Protein AF-A0A2V7JSH4-F1 (afdb_monomer)

Solvent-accessible surface area (backbone atoms only — not comparable to full-atom values): 11956 Å² total; per-residue (Å²): 118,62,54,52,53,56,54,57,52,53,40,60,32,50,79,69,75,46,73,76,82,59,44,74,18,26,21,55,47,20,47,55,47,45,21,44,20,53,67,49,50,67,67,60,53,45,55,49,50,74,68,61,50,71,67,62,41,54,40,72,31,65,65,48,48,71,76,42,48,93,70,38,66,35,49,24,42,59,65,44,42,52,52,52,41,36,73,51,45,48,94,32,33,44,80,71,34,84,37,53,50,32,34,29,22,23,32,72,87,77,68,44,76,45,60,34,41,39,94,97,40,23,82,51,48,44,48,56,53,34,48,12,7,54,9,40,84,55,43,24,48,63,32,77,56,99,91,41,45,20,20,21,10,35,81,81,44,58,71,55,58,69,57,45,48,75,76,66,52,91,73,84,88,81,83,83,60,77,74,80,86,71,90,72,77,64,43,82,76,64,39,70,69,46,40,51,50,51,52,51,53,51,52,38,50,53,53,48,52,56,52,51,62,78,76,111

Radius of gyration: 17.06 Å; Cα contacts (8 Å, |Δi|>4): 339; chains: 1; bounding box: 39×38×50 Å

Structure (mmCIF, N/CA/C/O backbone):
data_AF-A0A2V7JSH4-F1
#
_entry.id   AF-A0A2V7JSH4-F1
#
loop_
_atom_site.group_PDB
_atom_site.id
_atom_site.type_symbol
_atom_site.label_atom_id
_atom_site.label_alt_id
_atom_site.label_comp_id
_atom_site.label_asym_id
_atom_site.label_entity_id
_atom_site.label_seq_id
_atom_site.pdbx_PDB_ins_code
_atom_site.Cartn_x
_atom_site.Cartn_y
_atom_site.Cartn_z
_atom_site.occupancy
_atom_site.B_iso_or_equiv
_atom_site.auth_seq_id
_atom_site.auth_comp_id
_atom_site.auth_asym_id
_atom_site.auth_atom_id
_atom_site.pdbx_PDB_model_num
ATOM 1 N N . MET A 1 1 ? 0.249 -15.320 -3.839 1.00 65.19 1 MET A N 1
ATOM 2 C CA . MET A 1 1 ? 1.083 -14.172 -3.403 1.00 65.19 1 MET A CA 1
ATOM 3 C C . MET A 1 1 ? 1.001 -14.077 -1.891 1.00 65.19 1 MET A C 1
ATOM 5 O O . MET A 1 1 ? -0.077 -14.327 -1.370 1.00 65.19 1 MET A O 1
ATOM 9 N N . LYS A 1 2 ? 2.099 -13.747 -1.197 1.00 73.62 2 LYS A N 1
ATOM 10 C CA . LYS A 1 2 ? 2.161 -13.766 0.279 1.00 73.62 2 LYS A CA 1
ATOM 11 C C . LYS A 1 2 ? 1.235 -12.734 0.938 1.00 73.62 2 LYS A C 1
ATOM 13 O O . LYS A 1 2 ? 0.558 -13.063 1.900 1.00 73.62 2 LYS A O 1
ATOM 18 N N . GLY A 1 3 ? 1.114 -11.536 0.359 1.00 71.88 3 GLY A N 1
ATOM 19 C CA . GLY A 1 3 ? 0.278 -10.461 0.914 1.00 71.88 3 GLY A CA 1
ATOM 20 C C . GLY A 1 3 ? -1.230 -10.746 0.965 1.00 71.88 3 GLY A C 1
ATOM 21 O O . GLY A 1 3 ? -1.967 -10.026 1.623 1.00 71.88 3 GLY A O 1
ATOM 22 N N . LEU A 1 4 ? -1.705 -11.841 0.363 1.00 82.12 4 LEU A N 1
ATOM 23 C CA . LEU A 1 4 ? -3.084 -12.298 0.559 1.00 82.12 4 LEU A CA 1
ATOM 24 C C . LEU A 1 4 ? -3.352 -12.776 1.998 1.00 82.12 4 LEU A C 1
ATOM 26 O O . LEU A 1 4 ? -4.507 -12.841 2.406 1.00 82.12 4 LEU A O 1
ATOM 30 N N . ALA A 1 5 ? -2.306 -13.055 2.785 1.00 89.44 5 ALA A N 1
ATOM 31 C CA . ALA A 1 5 ? -2.429 -13.386 4.203 1.00 89.44 5 ALA A CA 1
ATOM 32 C C . ALA A 1 5 ? -3.112 -12.275 5.024 1.00 89.44 5 ALA A C 1
ATOM 34 O O . ALA A 1 5 ? -3.776 -12.585 6.011 1.00 89.44 5 ALA A O 1
ATOM 35 N N . HIS A 1 6 ? -3.050 -11.007 4.588 1.00 94.25 6 HIS A N 1
ATOM 36 C CA . HIS A 1 6 ? -3.785 -9.911 5.231 1.00 94.25 6 HIS A CA 1
ATOM 37 C C . HIS A 1 6 ? -5.303 -10.151 5.254 1.00 94.25 6 HIS A C 1
ATOM 39 O O . HIS A 1 6 ? -5.955 -9.804 6.234 1.00 94.25 6 HIS A O 1
ATOM 45 N N . VAL A 1 7 ? -5.866 -10.811 4.230 1.00 95.06 7 VAL A N 1
ATOM 46 C CA . VAL A 1 7 ? -7.292 -11.184 4.213 1.00 95.06 7 VAL A CA 1
ATOM 47 C C . VAL A 1 7 ? -7.603 -12.177 5.334 1.00 95.06 7 VAL A C 1
ATOM 49 O O . VAL A 1 7 ? -8.611 -12.035 6.018 1.00 95.06 7 VAL A O 1
ATOM 52 N N . GLY A 1 8 ? -6.712 -13.147 5.567 1.00 94.25 8 GLY A N 1
ATOM 53 C CA . GLY A 1 8 ? -6.847 -14.113 6.659 1.00 94.25 8 GLY A CA 1
ATOM 54 C C . GLY A 1 8 ? -6.743 -13.468 8.043 1.00 94.25 8 GLY A C 1
ATOM 55 O O . GLY A 1 8 ? -7.478 -13.849 8.950 1.00 94.25 8 GLY A O 1
ATOM 56 N N . VAL A 1 9 ? -5.892 -12.449 8.205 1.00 95.56 9 VAL A N 1
ATOM 57 C CA . VAL A 1 9 ? -5.828 -11.681 9.459 1.00 95.56 9 VAL A CA 1
ATOM 58 C C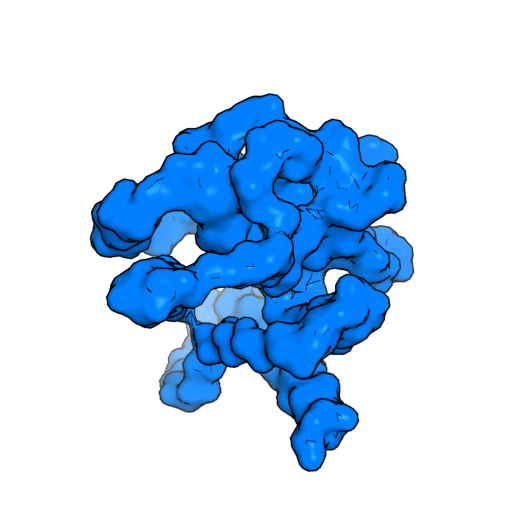 . VAL A 1 9 ? -7.128 -10.916 9.699 1.00 95.56 9 VAL A C 1
ATOM 60 O O . VAL A 1 9 ? -7.707 -11.033 10.777 1.00 95.56 9 VAL A O 1
ATOM 63 N N . LEU A 1 10 ? -7.629 -10.189 8.696 1.00 95.50 10 LEU A N 1
ATOM 64 C CA . LEU A 1 10 ? -8.909 -9.482 8.804 1.00 95.50 10 LEU A CA 1
ATOM 65 C C . LEU A 1 10 ? -10.067 -10.443 9.102 1.00 95.50 10 LEU A C 1
ATOM 67 O O . LEU A 1 10 ? -10.932 -10.125 9.919 1.00 95.50 10 LEU A O 1
ATOM 71 N N . GLN A 1 11 ? -10.059 -11.635 8.499 1.00 95.19 11 GLN A N 1
ATOM 72 C CA . GLN A 1 11 ? -11.010 -12.697 8.813 1.00 95.19 11 GLN A CA 1
ATOM 73 C C . GLN A 1 11 ? -10.933 -13.102 10.291 1.00 95.19 11 GLN A C 1
ATOM 75 O O . GLN A 1 11 ? -11.948 -13.070 10.982 1.00 95.19 11 GLN A O 1
ATOM 80 N N . ALA A 1 12 ? -9.740 -13.427 10.794 1.00 96.62 12 ALA A N 1
ATOM 81 C CA . ALA A 1 12 ? -9.550 -13.881 12.170 1.00 96.62 12 ALA A CA 1
ATOM 82 C C . ALA A 1 12 ? -9.946 -12.825 13.218 1.00 96.62 12 ALA A C 1
ATOM 84 O O . ALA A 1 12 ? -10.423 -13.188 14.299 1.00 96.62 12 ALA A O 1
ATOM 85 N N . LEU A 1 13 ? -9.749 -11.538 12.904 1.00 95.62 13 LEU A N 1
ATOM 86 C CA . LEU A 1 13 ? -10.221 -10.413 13.714 1.00 95.62 13 LEU A CA 1
ATOM 87 C C . LEU A 1 13 ? -11.749 -10.320 13.693 1.00 95.62 13 LEU A C 1
ATOM 89 O O . LEU A 1 13 ? -12.377 -10.306 14.751 1.00 95.62 13 LEU A O 1
ATOM 93 N N . THR A 1 14 ? -12.344 -10.352 12.498 1.00 92.56 14 THR A N 1
ATOM 94 C CA . THR A 1 14 ? -13.799 -10.251 12.308 1.00 92.56 14 THR A CA 1
ATOM 95 C C . THR A 1 14 ? -14.539 -11.390 13.018 1.00 92.56 14 THR A C 1
ATOM 97 O O . THR A 1 14 ? -15.530 -11.147 13.700 1.00 92.56 14 THR A O 1
ATOM 100 N N . GLU A 1 15 ? -14.032 -12.626 12.941 1.00 95.38 15 GLU A N 1
ATOM 101 C CA . GLU A 1 15 ? -14.586 -13.804 13.636 1.00 95.38 15 GLU A CA 1
ATOM 102 C C . GLU A 1 15 ? -14.573 -13.669 15.167 1.00 95.38 15 GLU A C 1
ATOM 104 O O . GLU A 1 15 ? -15.363 -14.312 15.855 1.00 95.38 15 GLU A O 1
ATOM 109 N N . ARG A 1 16 ? -13.690 -12.825 15.708 1.00 96.69 16 ARG A N 1
ATOM 110 C CA . ARG A 1 16 ? -13.594 -12.519 17.143 1.00 96.69 16 ARG A CA 1
ATOM 111 C C . ARG A 1 16 ? -14.359 -11.256 17.536 1.00 96.69 16 ARG A C 1
ATOM 113 O O . ARG A 1 16 ? -14.274 -10.842 18.687 1.00 96.69 16 ARG A O 1
ATOM 120 N N . GLY A 1 17 ? -15.078 -10.634 16.601 1.00 95.00 17 GLY A N 1
ATOM 121 C CA . GLY A 1 17 ? -15.750 -9.353 16.823 1.00 95.00 17 GLY A CA 1
ATOM 122 C C . GLY A 1 17 ? -14.783 -8.178 16.999 1.00 95.00 17 GLY A C 1
ATOM 123 O O . GLY A 1 17 ? -15.169 -7.153 17.552 1.00 95.00 17 GLY A O 1
ATOM 124 N N . LEU A 1 18 ? -13.529 -8.320 16.555 1.00 95.19 18 LEU A N 1
ATOM 125 C CA . LEU A 1 18 ? -12.520 -7.267 16.608 1.00 95.19 18 LEU A CA 1
ATOM 126 C C . LEU A 1 18 ? -12.501 -6.515 15.276 1.00 95.19 18 LEU A C 1
ATOM 128 O O . LEU A 1 18 ? -12.303 -7.112 14.218 1.00 95.19 18 LEU A O 1
ATOM 132 N N . VAL A 1 19 ? -12.674 -5.197 15.335 1.00 94.38 19 VAL A N 1
ATOM 133 C CA . VAL A 1 19 ? -12.639 -4.310 14.167 1.00 94.38 19 VAL A CA 1
ATOM 134 C C . VAL A 1 19 ? -11.488 -3.323 14.360 1.00 94.38 19 VAL A C 1
ATOM 136 O O . VAL A 1 19 ? -11.493 -2.598 15.356 1.00 94.38 19 VAL A O 1
ATOM 139 N N . PRO A 1 20 ? -10.492 -3.284 13.456 1.00 94.50 20 PRO A N 1
ATOM 140 C CA . PRO A 1 20 ? -9.442 -2.274 13.516 1.00 94.50 20 PRO A CA 1
ATOM 141 C C . PRO A 1 20 ? -10.036 -0.863 13.488 1.00 94.50 20 PRO A C 1
ATOM 143 O O . PRO A 1 20 ? -10.806 -0.533 12.587 1.00 94.50 20 PRO A O 1
ATOM 146 N N . ALA A 1 21 ? -9.656 -0.023 14.451 1.00 94.94 21 ALA A N 1
ATOM 147 C CA . ALA A 1 21 ? -10.050 1.387 14.465 1.00 94.94 21 ALA A CA 1
ATOM 148 C C . ALA A 1 21 ? -9.376 2.187 13.335 1.00 94.94 21 ALA A C 1
ATOM 150 O O . ALA A 1 21 ? -9.916 3.184 12.866 1.00 94.94 21 ALA A O 1
ATOM 151 N N . GLN A 1 22 ? -8.202 1.736 12.890 1.00 95.44 22 GLN A N 1
ATOM 152 C CA . GLN A 1 22 ? -7.445 2.313 11.789 1.00 95.44 22 GLN A CA 1
ATOM 153 C C . GLN A 1 22 ? -6.578 1.230 11.143 1.00 95.44 22 GLN A C 1
ATOM 155 O O . GLN A 1 22 ? -6.123 0.299 11.812 1.00 95.44 22 GLN A O 1
ATOM 160 N N . ILE A 1 23 ? -6.331 1.368 9.843 1.00 97.44 23 ILE A N 1
ATOM 161 C CA . ILE A 1 23 ? -5.372 0.556 9.096 1.00 97.44 23 ILE A CA 1
ATOM 162 C 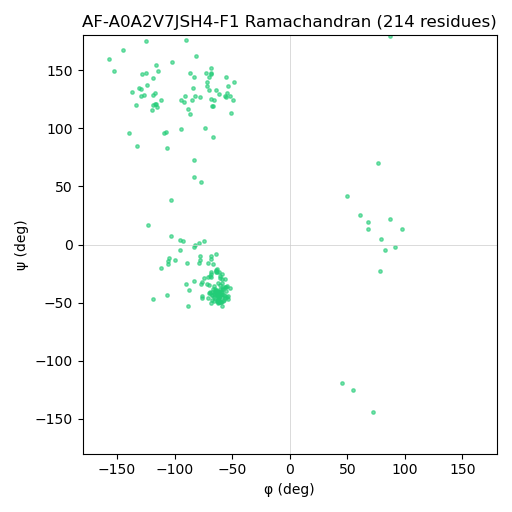C . ILE A 1 23 ? -4.271 1.467 8.564 1.00 97.44 23 ILE A C 1
ATOM 164 O O . ILE A 1 23 ? -4.562 2.468 7.918 1.00 97.44 23 ILE A O 1
ATOM 168 N N . VAL A 1 24 ? -3.011 1.092 8.775 1.00 97.81 24 VAL A N 1
ATOM 169 C CA . VAL A 1 24 ? -1.853 1.719 8.123 1.00 97.81 24 VAL A CA 1
ATOM 170 C C . VAL A 1 24 ? -1.198 0.665 7.239 1.00 97.81 24 VAL A C 1
ATOM 172 O O . VAL A 1 24 ? -0.787 -0.387 7.727 1.00 97.81 24 VAL A O 1
ATOM 175 N N . GLY A 1 25 ? -1.152 0.911 5.932 1.00 97.06 25 GLY A N 1
ATOM 176 C CA . GLY A 1 25 ? -0.741 -0.083 4.948 1.00 97.06 25 GLY A CA 1
ATOM 177 C C . GLY A 1 25 ? 0.351 0.404 4.005 1.00 97.06 25 GLY A C 1
ATOM 178 O O . GLY A 1 25 ? 0.369 1.561 3.585 1.00 97.06 25 GLY A O 1
ATOM 179 N N . THR A 1 26 ? 1.206 -0.535 3.607 1.00 97.12 26 THR A N 1
ATOM 180 C CA . THR A 1 26 ? 2.184 -0.380 2.526 1.00 97.12 26 THR A CA 1
ATOM 181 C C . THR A 1 26 ? 1.958 -1.487 1.494 1.00 97.12 26 THR A C 1
ATOM 183 O O . THR A 1 26 ? 1.716 -2.642 1.862 1.00 97.12 26 THR A O 1
ATOM 186 N N . SER A 1 27 ? 2.014 -1.160 0.201 1.00 95.06 27 SER A N 1
ATOM 187 C CA . SER A 1 27 ? 1.929 -2.122 -0.902 1.00 95.06 27 SER A CA 1
ATOM 188 C C . SER A 1 27 ? 0.675 -3.000 -0.830 1.00 95.06 27 SER A C 1
ATOM 190 O O . SER A 1 27 ? -0.446 -2.498 -0.724 1.00 95.06 27 SER A O 1
ATOM 192 N N . VAL A 1 28 ? 0.823 -4.326 -0.849 1.00 93.88 28 VAL A N 1
ATOM 193 C CA . VAL A 1 28 ? -0.316 -5.253 -0.752 1.00 93.88 28 VAL A CA 1
ATOM 194 C C . VAL A 1 28 ? -1.122 -5.066 0.544 1.00 93.88 28 VAL A C 1
ATOM 196 O O . VAL A 1 28 ? -2.336 -5.270 0.528 1.00 93.88 28 VAL A O 1
ATOM 199 N N . GLY A 1 29 ? -0.497 -4.624 1.640 1.00 95.38 29 GLY A N 1
ATOM 200 C CA . GLY A 1 29 ? -1.208 -4.265 2.870 1.00 95.38 29 GLY A CA 1
ATOM 201 C C . GLY A 1 29 ? -2.139 -3.065 2.670 1.00 95.38 29 GLY A C 1
ATOM 202 O O . GLY A 1 29 ? -3.287 -3.103 3.110 1.00 95.38 29 GLY A O 1
ATOM 203 N N . ALA A 1 30 ? -1.691 -2.048 1.924 1.00 97.69 30 ALA A N 1
ATOM 204 C CA . ALA A 1 30 ? -2.526 -0.911 1.530 1.00 97.69 30 ALA A CA 1
ATOM 205 C C . ALA A 1 30 ? -3.673 -1.341 0.607 1.00 97.69 30 ALA A C 1
ATOM 207 O O . ALA A 1 30 ? -4.799 -0.893 0.788 1.00 97.69 30 ALA A O 1
ATOM 208 N N . LEU A 1 31 ? -3.419 -2.245 -0.344 1.00 97.25 31 LEU A N 1
ATOM 209 C CA . LEU A 1 31 ? -4.444 -2.758 -1.258 1.00 97.25 31 LEU A CA 1
ATOM 210 C C . LEU A 1 31 ? -5.563 -3.507 -0.524 1.00 97.25 31 LEU A C 1
ATOM 212 O O . LEU A 1 31 ? -6.743 -3.245 -0.757 1.00 97.25 31 LEU A O 1
ATOM 216 N N . VAL A 1 32 ? -5.194 -4.449 0.348 1.00 96.94 32 VAL A N 1
ATOM 217 C CA . VAL A 1 32 ? -6.167 -5.239 1.118 1.00 96.94 32 VAL A CA 1
ATOM 218 C C . VAL A 1 32 ? -6.903 -4.349 2.118 1.00 96.94 32 VAL A C 1
ATOM 220 O O . VAL A 1 32 ? -8.128 -4.428 2.202 1.00 96.94 32 VAL A O 1
ATOM 223 N N . GLY A 1 33 ? -6.175 -3.468 2.812 1.00 97.38 33 GLY A N 1
ATOM 224 C CA . GLY A 1 33 ? -6.753 -2.478 3.718 1.00 97.38 33 GLY A CA 1
ATOM 225 C C . GLY A 1 33 ? -7.759 -1.574 3.014 1.00 97.38 33 GLY A C 1
ATOM 226 O O . GLY A 1 33 ? -8.889 -1.453 3.469 1.00 97.38 33 GLY A O 1
ATOM 227 N N . ALA A 1 34 ? -7.403 -1.028 1.851 1.00 98.19 34 ALA A N 1
ATOM 228 C CA . ALA A 1 34 ? -8.285 -0.171 1.068 1.00 98.19 34 ALA A CA 1
ATOM 229 C C . ALA A 1 34 ? -9.541 -0.885 0.582 1.00 98.19 34 ALA A C 1
ATOM 231 O O . ALA A 1 34 ? -10.630 -0.323 0.651 1.00 98.19 34 ALA A O 1
ATOM 232 N N . ALA A 1 35 ? -9.414 -2.124 0.108 1.00 97.50 35 ALA A N 1
ATOM 233 C CA . ALA A 1 35 ? -10.565 -2.889 -0.348 1.00 97.50 35 ALA A CA 1
ATOM 234 C C . ALA A 1 35 ? -11.557 -3.159 0.798 1.00 97.50 35 ALA A C 1
ATOM 236 O O . ALA A 1 35 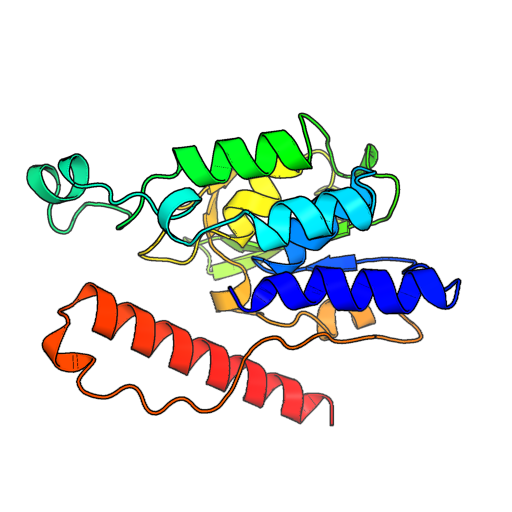? -12.763 -2.990 0.618 1.00 97.50 35 ALA A O 1
ATOM 237 N N . TRP A 1 36 ? -11.055 -3.529 1.980 1.00 97.62 36 TRP A N 1
ATOM 238 C CA . TRP A 1 36 ? -11.884 -3.735 3.169 1.00 97.62 36 TRP A CA 1
ATOM 239 C C . TRP A 1 36 ? -12.499 -2.423 3.678 1.00 97.62 36 TRP A C 1
ATOM 241 O O . TRP A 1 36 ? -13.713 -2.351 3.861 1.00 97.62 36 TRP A O 1
ATOM 251 N N . SER A 1 37 ? -11.701 -1.357 3.801 1.00 97.69 37 SER A N 1
ATOM 252 C CA . SER A 1 37 ? -12.165 -0.017 4.183 1.00 97.69 37 SER A CA 1
ATOM 253 C C . SER A 1 37 ? -13.189 0.565 3.202 1.00 97.69 37 SER A C 1
ATOM 255 O O . SER A 1 37 ? -14.054 1.330 3.613 1.00 97.69 37 SER A O 1
ATOM 257 N N . ALA A 1 38 ? -13.147 0.185 1.921 1.00 97.19 38 ALA A N 1
ATOM 258 C CA . ALA A 1 38 ? -14.143 0.567 0.914 1.00 97.19 38 ALA A CA 1
ATOM 259 C C . ALA A 1 38 ? -15.450 -0.253 0.992 1.00 97.19 38 ALA A C 1
ATOM 261 O O . ALA A 1 38 ? -16.351 -0.051 0.175 1.00 97.19 38 ALA A O 1
ATOM 262 N N . GLY A 1 39 ? -15.556 -1.182 1.950 1.00 95.75 39 GLY A N 1
ATOM 263 C CA . GLY A 1 39 ? -16.767 -1.948 2.239 1.00 95.75 39 GLY A CA 1
ATOM 264 C C . GLY A 1 39 ? -16.831 -3.338 1.606 1.00 95.75 39 GLY A C 1
ATOM 265 O O . GLY A 1 39 ? -17.905 -3.939 1.603 1.00 95.75 39 GLY A O 1
ATOM 266 N N . ARG A 1 40 ? -15.727 -3.879 1.069 1.00 95.88 40 ARG A N 1
ATOM 267 C CA . ARG A 1 40 ? -15.708 -5.272 0.587 1.00 95.88 40 ARG A CA 1
ATOM 268 C C . ARG A 1 40 ? -15.769 -6.249 1.753 1.00 95.88 40 ARG A C 1
ATOM 270 O O . ARG A 1 40 ? -15.003 -6.149 2.711 1.00 95.88 40 ARG A O 1
ATOM 277 N N . SER A 1 41 ? -16.641 -7.243 1.634 1.00 95.06 41 SER A N 1
ATOM 278 C CA . SER A 1 41 ? -16.745 -8.314 2.620 1.00 95.06 41 SER A CA 1
ATOM 279 C C . SER A 1 41 ? -15.499 -9.205 2.613 1.00 95.06 41 SER A C 1
ATOM 281 O O . SER A 1 41 ? -14.851 -9.408 1.584 1.00 95.06 41 SER A O 1
ATOM 283 N N . ILE A 1 42 ? -15.191 -9.812 3.761 1.00 94.56 42 ILE A N 1
ATOM 284 C CA . ILE A 1 42 ? -14.094 -10.786 3.884 1.00 94.56 42 ILE A CA 1
ATOM 285 C C . ILE A 1 42 ? -14.256 -11.945 2.889 1.00 94.56 42 ILE A C 1
ATOM 287 O O . ILE A 1 42 ? -13.269 -12.407 2.318 1.00 94.56 42 ILE A O 1
ATOM 291 N N . ALA A 1 43 ? -15.494 -12.383 2.635 1.00 94.25 43 ALA A N 1
ATOM 292 C CA . ALA A 1 43 ? -15.789 -13.426 1.656 1.00 94.25 43 ALA A CA 1
ATOM 293 C C . ALA A 1 43 ? -15.392 -13.003 0.232 1.00 94.25 43 ALA A C 1
ATOM 295 O O . ALA A 1 43 ? -14.658 -13.736 -0.429 1.00 94.25 43 ALA A O 1
ATOM 296 N N . GLU A 1 44 ? -15.783 -11.801 -0.209 1.00 94.25 44 GLU A N 1
ATOM 297 C CA . GLU A 1 44 ? -15.369 -11.262 -1.514 1.00 94.25 44 GLU A CA 1
ATOM 298 C C . GLU A 1 44 ? -13.844 -11.149 -1.621 1.00 94.25 44 GLU A C 1
ATOM 300 O O . GLU A 1 44 ? -13.259 -11.550 -2.628 1.00 94.25 44 GLU A O 1
ATOM 305 N N . LEU A 1 45 ? -13.182 -10.629 -0.581 1.00 94.00 45 LEU A N 1
ATOM 306 C CA . LEU A 1 45 ? -11.725 -10.486 -0.565 1.00 94.00 45 LEU A CA 1
ATOM 307 C C . LEU A 1 45 ? -11.020 -11.840 -0.654 1.00 94.00 45 LEU A C 1
ATOM 309 O O . LEU A 1 45 ? -10.025 -11.968 -1.369 1.00 94.00 45 LEU A O 1
ATOM 313 N N . ARG A 1 46 ? -11.544 -12.861 0.029 1.00 92.50 46 ARG A N 1
ATOM 314 C CA . ARG A 1 46 ? -11.023 -14.230 -0.022 1.00 92.50 46 ARG A CA 1
ATOM 315 C C . ARG A 1 46 ? -11.200 -14.840 -1.407 1.00 92.50 46 ARG A C 1
ATOM 317 O O . ARG A 1 46 ? -10.258 -15.429 -1.932 1.00 92.50 46 ARG A O 1
ATOM 324 N N . ASP A 1 47 ? -12.370 -14.690 -2.013 1.00 91.94 47 ASP A N 1
ATOM 325 C CA . ASP A 1 47 ? -12.646 -15.258 -3.332 1.00 91.94 47 ASP A CA 1
ATOM 326 C C . ASP A 1 47 ? -11.746 -14.610 -4.400 1.00 91.94 47 ASP A C 1
ATOM 328 O O . ASP A 1 47 ? -11.159 -15.302 -5.237 1.00 91.94 47 ASP A O 1
ATOM 332 N N . ILE A 1 48 ? -11.530 -13.293 -4.304 1.00 88.56 48 ILE A N 1
ATOM 333 C CA . ILE A 1 48 ? -10.549 -12.575 -5.128 1.00 88.56 48 ILE A CA 1
ATOM 334 C C . ILE A 1 48 ? -9.135 -13.095 -4.854 1.00 88.56 48 ILE A C 1
ATOM 336 O O . ILE A 1 48 ? -8.420 -13.417 -5.800 1.00 88.56 48 ILE A O 1
ATOM 340 N N . ALA A 1 49 ? -8.733 -13.231 -3.588 1.00 86.69 49 ALA A N 1
ATOM 341 C CA . ALA A 1 49 ? -7.412 -13.726 -3.205 1.00 86.69 49 ALA A CA 1
ATOM 342 C C . ALA A 1 49 ? -7.112 -15.117 -3.792 1.00 86.69 49 ALA A C 1
ATOM 344 O O . ALA A 1 49 ? -6.028 -15.347 -4.330 1.00 86.69 49 ALA A O 1
ATOM 345 N N . VAL A 1 50 ? -8.076 -16.039 -3.737 1.00 87.12 50 VAL A N 1
ATOM 346 C CA . VAL A 1 50 ? -7.933 -17.406 -4.265 1.00 87.12 50 VAL A CA 1
ATOM 347 C C . VAL A 1 50 ? -7.883 -17.423 -5.797 1.00 87.12 50 VAL A C 1
ATOM 349 O O . VAL A 1 50 ? -7.164 -18.238 -6.386 1.00 87.12 50 VAL A O 1
ATOM 352 N N . ALA A 1 51 ? -8.614 -16.529 -6.464 1.00 86.12 51 ALA A N 1
ATOM 353 C CA . ALA A 1 51 ? -8.640 -16.441 -7.923 1.00 86.12 51 ALA A CA 1
ATOM 354 C C . ALA A 1 51 ? -7.395 -15.751 -8.510 1.00 86.12 51 ALA A C 1
ATOM 356 O O . ALA A 1 51 ? -6.911 -16.149 -9.570 1.00 86.12 51 ALA A O 1
ATOM 357 N N . LEU A 1 52 ? -6.839 -14.761 -7.814 1.00 85.44 52 LEU A N 1
ATOM 358 C CA . LEU A 1 52 ? -5.808 -13.865 -8.334 1.00 85.44 52 LEU A CA 1
ATOM 359 C C . LEU A 1 52 ? -4.478 -14.588 -8.599 1.00 85.44 52 LEU A C 1
ATOM 361 O O . LEU A 1 52 ? -3.839 -15.139 -7.697 1.00 85.44 52 LEU A O 1
ATOM 365 N N . ARG A 1 53 ? -4.021 -14.582 -9.854 1.00 83.75 53 ARG A N 1
ATOM 366 C CA . ARG A 1 53 ? -2.711 -15.106 -10.261 1.00 83.75 53 ARG A CA 1
ATOM 367 C C . ARG A 1 53 ? -1.727 -13.960 -10.475 1.00 83.75 53 ARG A C 1
ATOM 369 O O . ARG A 1 53 ? -2.100 -12.834 -10.779 1.00 83.75 53 ARG A O 1
ATOM 376 N N . ARG A 1 54 ? -0.424 -14.260 -10.386 1.00 77.94 54 ARG A N 1
ATOM 377 C CA . ARG A 1 54 ? 0.649 -13.265 -10.596 1.00 77.94 54 ARG A CA 1
ATOM 378 C C . ARG A 1 54 ? 0.535 -12.565 -11.959 1.00 77.94 54 ARG A C 1
ATOM 380 O O . ARG A 1 54 ? 0.717 -11.357 -12.034 1.00 77.94 54 ARG A O 1
ATOM 387 N N . LYS A 1 55 ? 0.192 -13.318 -13.008 1.00 79.38 55 LYS A N 1
ATOM 388 C CA . LYS A 1 55 ? 0.016 -12.811 -14.380 1.00 79.38 55 LYS A CA 1
ATOM 389 C C . LYS A 1 55 ? -1.138 -11.814 -14.536 1.00 79.38 55 LYS A C 1
ATOM 391 O O . LYS A 1 55 ? -1.120 -11.036 -15.480 1.00 79.38 55 LYS A O 1
ATOM 396 N N . ASP A 1 56 ? -2.113 -11.837 -13.626 1.00 78.88 56 ASP A N 1
ATOM 397 C CA . ASP A 1 56 ? -3.286 -10.958 -13.687 1.00 78.88 56 ASP A CA 1
ATOM 398 C C . ASP A 1 56 ? -2.957 -9.544 -13.180 1.00 78.88 56 ASP A C 1
ATOM 400 O O . ASP A 1 56 ? -3.695 -8.605 -13.449 1.00 78.88 56 ASP A O 1
ATOM 404 N N . ILE A 1 57 ? -1.835 -9.387 -12.468 1.00 77.06 57 ILE A N 1
ATOM 405 C CA . ILE A 1 57 ? -1.318 -8.098 -11.981 1.00 77.06 57 ILE A CA 1
ATOM 406 C C . ILE A 1 57 ? -0.100 -7.670 -12.795 1.00 77.06 57 ILE A C 1
ATOM 408 O O . ILE A 1 57 ? 0.035 -6.514 -13.185 1.00 77.06 57 ILE A O 1
ATOM 412 N N . PHE A 1 58 ? 0.799 -8.615 -13.057 1.00 77.88 58 PHE A N 1
ATOM 413 C CA . PHE A 1 58 ? 2.098 -8.356 -13.658 1.00 77.88 58 PHE A CA 1
ATOM 414 C C . PHE A 1 58 ? 2.104 -8.827 -15.113 1.00 77.88 58 PHE A C 1
ATOM 416 O O . PHE A 1 58 ? 2.562 -9.927 -15.427 1.00 77.88 58 PHE A O 1
ATOM 423 N N . ALA A 1 59 ? 1.588 -7.979 -16.006 1.00 75.31 59 ALA A N 1
ATOM 424 C CA . ALA A 1 59 ? 1.665 -8.186 -17.451 1.00 75.31 59 ALA A CA 1
ATOM 425 C C . ALA A 1 59 ? 2.919 -7.508 -18.017 1.00 75.31 59 ALA A C 1
ATOM 427 O O . ALA A 1 59 ? 3.106 -6.303 -17.849 1.00 75.31 59 ALA A O 1
ATOM 428 N N . VAL A 1 60 ? 3.788 -8.275 -18.677 1.00 74.31 60 VAL A N 1
ATOM 429 C CA . VAL A 1 60 ? 5.084 -7.784 -19.175 1.00 74.31 60 VAL A CA 1
ATOM 430 C C . VAL A 1 60 ? 4.891 -6.699 -20.241 1.00 74.31 60 VAL A C 1
ATOM 432 O O . VAL A 1 60 ? 4.123 -6.856 -21.195 1.00 74.31 60 VAL A O 1
ATOM 435 N N . ALA A 1 61 ? 5.631 -5.599 -20.116 1.00 67.44 61 ALA A N 1
ATOM 436 C CA . ALA A 1 61 ? 5.613 -4.478 -21.049 1.00 67.44 61 ALA A CA 1
ATOM 437 C C . ALA A 1 61 ? 6.525 -4.724 -22.272 1.00 67.44 61 ALA A C 1
ATOM 439 O O . ALA A 1 61 ? 7.428 -3.942 -22.561 1.00 67.44 61 ALA A O 1
ATOM 440 N N . HIS A 1 62 ? 6.283 -5.811 -23.023 1.00 62.81 62 HIS A N 1
ATOM 441 C CA . HIS A 1 62 ? 7.145 -6.249 -24.138 1.00 62.81 62 HIS A CA 1
ATOM 442 C C . HIS A 1 62 ? 7.442 -5.151 -25.179 1.00 62.81 62 HIS A C 1
ATOM 444 O O . HIS A 1 62 ? 8.562 -5.061 -25.677 1.00 62.81 62 HIS A O 1
ATOM 450 N N . ALA A 1 63 ? 6.460 -4.297 -25.488 1.00 59.81 63 ALA A N 1
ATOM 451 C CA . ALA A 1 63 ? 6.623 -3.205 -26.447 1.00 59.81 63 ALA A CA 1
ATOM 452 C C . ALA A 1 63 ? 7.530 -2.083 -25.907 1.00 59.81 63 ALA A C 1
ATOM 454 O O . ALA A 1 63 ? 8.453 -1.657 -26.595 1.00 59.81 63 ALA A O 1
ATOM 455 N N . ASP A 1 64 ? 7.340 -1.639 -24.662 1.00 58.31 64 ASP A N 1
ATOM 456 C CA . ASP A 1 64 ? 8.180 -0.588 -24.073 1.00 58.31 64 ASP A CA 1
ATOM 457 C C . ASP A 1 64 ? 9.626 -1.057 -23.880 1.00 58.31 64 ASP A C 1
ATOM 459 O O . ASP A 1 64 ? 10.558 -0.306 -24.166 1.00 58.31 64 ASP A O 1
ATOM 463 N N . MET A 1 65 ? 9.835 -2.318 -23.494 1.00 57.78 65 MET A N 1
ATOM 464 C CA . MET A 1 65 ? 11.178 -2.897 -23.385 1.00 57.78 65 MET A CA 1
ATOM 465 C C . MET A 1 65 ? 11.893 -2.964 -24.743 1.00 57.78 65 MET A C 1
ATOM 467 O O . MET A 1 65 ? 13.087 -2.669 -24.823 1.00 57.78 65 MET A O 1
ATOM 471 N N . ALA A 1 66 ? 11.168 -3.300 -25.816 1.00 59.88 66 ALA A N 1
ATOM 472 C CA . ALA A 1 66 ? 11.719 -3.374 -27.168 1.00 59.88 66 ALA A CA 1
ATOM 473 C C . ALA A 1 66 ? 12.071 -1.991 -27.746 1.00 59.88 66 ALA A C 1
ATOM 475 O O . ALA A 1 66 ? 13.130 -1.832 -28.351 1.00 59.88 66 ALA A O 1
ATOM 476 N N . PHE A 1 67 ? 11.217 -0.983 -27.533 1.00 53.72 67 PHE A N 1
ATOM 477 C CA . PHE A 1 67 ? 11.386 0.349 -28.128 1.00 53.72 67 PHE A CA 1
ATOM 478 C C . PHE A 1 67 ? 12.213 1.317 -27.271 1.00 53.72 67 PHE A C 1
ATOM 480 O O . PHE A 1 67 ? 12.948 2.138 -27.817 1.00 53.72 67 PHE A O 1
ATOM 487 N N . LYS A 1 68 ? 12.121 1.240 -25.937 1.00 58.31 68 LYS A N 1
ATOM 488 C CA . LYS A 1 68 ? 12.778 2.184 -25.013 1.00 58.31 68 LYS A CA 1
ATOM 489 C C . LYS A 1 68 ? 14.009 1.597 -24.314 1.00 58.31 68 LYS A C 1
ATOM 491 O O . LYS A 1 68 ? 14.776 2.368 -23.737 1.00 58.31 68 LYS A O 1
ATOM 496 N N . ARG A 1 69 ? 14.251 0.277 -24.393 1.00 64.62 69 ARG A N 1
ATOM 497 C CA . ARG A 1 69 ? 15.391 -0.424 -23.759 1.00 64.62 69 ARG A CA 1
ATOM 498 C C . ARG A 1 69 ? 15.586 0.036 -22.302 1.00 64.62 69 ARG A C 1
ATOM 500 O O . ARG A 1 69 ? 14.661 -0.072 -21.506 1.00 64.62 69 ARG A O 1
ATOM 507 N N . MET A 1 70 ? 16.748 0.605 -21.960 1.00 58.47 70 MET A N 1
ATOM 508 C CA . MET A 1 70 ? 17.076 1.095 -20.610 1.00 58.47 70 MET A CA 1
ATOM 509 C C . MET A 1 70 ? 16.273 2.330 -20.161 1.00 58.47 70 MET A C 1
ATOM 511 O O . MET A 1 70 ? 16.350 2.702 -18.999 1.00 58.47 70 MET A O 1
ATOM 515 N N . ARG A 1 71 ? 15.515 2.985 -21.053 1.00 58.91 71 ARG A N 1
ATOM 516 C CA . ARG A 1 71 ? 14.645 4.128 -20.711 1.00 58.91 71 ARG A CA 1
ATOM 517 C C . ARG A 1 71 ? 13.209 3.704 -20.389 1.00 58.91 71 ARG A C 1
ATOM 519 O O . ARG A 1 71 ? 12.368 4.574 -20.178 1.00 58.91 71 ARG A O 1
ATOM 526 N N . SER A 1 72 ? 12.903 2.400 -20.392 1.00 66.44 72 SER A N 1
ATOM 527 C CA . SER A 1 72 ? 11.607 1.927 -19.899 1.00 66.44 72 SER A CA 1
ATOM 528 C C . SER A 1 72 ? 11.535 2.152 -18.386 1.00 66.44 72 SER A C 1
ATOM 530 O O . SER A 1 72 ? 12.411 1.663 -17.674 1.00 66.44 72 SER A O 1
ATOM 532 N N . PRO A 1 73 ? 10.511 2.856 -17.874 1.00 67.44 73 PRO A N 1
ATOM 533 C CA . PRO A 1 73 ? 10.388 3.126 -16.443 1.00 67.44 73 PRO A CA 1
ATOM 534 C C . PRO A 1 73 ? 10.031 1.873 -15.625 1.00 67.44 73 PRO A C 1
ATOM 536 O O . PRO A 1 73 ? 10.158 1.893 -14.404 1.00 67.44 73 PRO A O 1
ATOM 539 N N . ALA A 1 74 ? 9.565 0.799 -16.277 1.00 78.50 74 ALA A N 1
ATOM 540 C CA . ALA A 1 74 ? 9.103 -0.417 -15.617 1.00 78.50 74 ALA A CA 1
ATOM 541 C C . ALA A 1 74 ? 9.147 -1.661 -16.523 1.00 78.50 74 ALA A C 1
ATOM 543 O O . ALA A 1 74 ? 9.158 -1.562 -17.755 1.00 78.50 74 ALA A O 1
ATOM 544 N N . LEU A 1 75 ? 9.146 -2.835 -15.884 1.00 77.94 75 LEU A N 1
ATOM 545 C CA . LEU A 1 75 ? 9.040 -4.156 -16.515 1.00 77.94 75 LEU A CA 1
ATOM 546 C C . LEU A 1 75 ? 7.591 -4.557 -16.814 1.00 77.94 75 LEU A C 1
ATOM 548 O O . LEU A 1 75 ? 7.328 -5.274 -17.783 1.00 77.94 75 LEU A O 1
ATOM 552 N N . PHE A 1 76 ? 6.651 -4.109 -15.982 1.00 82.56 76 PHE A N 1
ATOM 553 C CA . PHE A 1 76 ? 5.241 -4.459 -16.072 1.00 82.56 76 PHE A CA 1
ATOM 554 C C . PHE A 1 76 ? 4.379 -3.251 -16.422 1.00 82.56 76 PHE A C 1
ATOM 556 O O . PHE A 1 76 ? 4.669 -2.103 -16.083 1.00 82.56 76 PHE A O 1
ATOM 563 N N . ARG A 1 77 ? 3.288 -3.549 -17.119 1.00 84.38 77 ARG A N 1
ATOM 564 C CA . ARG A 1 77 ? 2.225 -2.608 -17.450 1.00 84.38 77 ARG A CA 1
ATOM 565 C C . ARG A 1 77 ? 1.458 -2.196 -16.195 1.00 84.38 77 ARG A C 1
ATOM 567 O O . ARG A 1 77 ? 1.254 -3.012 -15.300 1.00 84.38 77 ARG A O 1
ATOM 574 N N . ARG A 1 78 ? 0.990 -0.948 -16.164 1.00 90.06 78 ARG A N 1
ATOM 575 C CA . ARG A 1 78 ? 0.175 -0.406 -15.061 1.00 90.06 78 ARG A CA 1
ATOM 576 C C . ARG A 1 78 ? -1.273 -0.894 -15.108 1.00 90.06 78 ARG A C 1
ATOM 578 O O . ARG A 1 78 ? -1.899 -1.079 -14.071 1.00 90.06 78 ARG A O 1
ATOM 585 N N . GLU A 1 79 ? -1.791 -1.127 -16.311 1.00 92.31 79 GLU A N 1
ATOM 586 C CA . GLU A 1 79 ? -3.219 -1.291 -16.575 1.00 92.31 79 GLU A CA 1
ATOM 587 C C . GLU A 1 79 ? -3.868 -2.446 -15.785 1.00 92.31 79 GLU A C 1
ATOM 589 O O . GLU A 1 79 ? -4.951 -2.234 -15.241 1.00 92.31 79 GLU A O 1
ATOM 594 N N . PRO A 1 80 ? -3.255 -3.642 -15.646 1.00 92.38 80 PRO A N 1
ATOM 595 C CA . PRO A 1 80 ? -3.887 -4.735 -14.903 1.00 92.38 80 PRO A CA 1
ATOM 596 C C . PRO A 1 80 ? -4.072 -4.418 -13.414 1.00 92.38 80 PRO A C 1
ATOM 598 O O . PRO A 1 80 ? -5.124 -4.712 -12.842 1.00 92.38 80 PRO A O 1
ATOM 601 N N . LEU A 1 81 ? -3.073 -3.782 -12.793 1.00 93.25 81 LEU A N 1
ATOM 602 C CA . LEU A 1 81 ? -3.160 -3.372 -11.396 1.00 93.25 81 LEU A CA 1
ATOM 603 C C . LEU A 1 81 ? -4.169 -2.230 -11.213 1.00 93.25 81 LEU A C 1
ATOM 605 O O . LEU A 1 81 ? -4.971 -2.292 -10.286 1.00 93.25 81 LEU A O 1
ATOM 609 N N . ASP A 1 82 ? -4.185 -1.239 -12.110 1.00 94.88 82 ASP A N 1
ATOM 610 C CA . ASP A 1 82 ? -5.180 -0.155 -12.087 1.00 94.88 82 ASP A CA 1
ATOM 611 C C . ASP A 1 82 ? -6.614 -0.703 -12.131 1.00 94.88 82 ASP A C 1
ATOM 613 O O . ASP A 1 82 ? -7.461 -0.312 -11.326 1.00 94.88 82 ASP A O 1
ATOM 617 N N . LEU A 1 83 ? -6.883 -1.657 -13.028 1.00 94.69 83 LEU A N 1
ATOM 618 C CA . LEU A 1 83 ? -8.197 -2.291 -13.149 1.00 94.69 83 LEU A CA 1
ATOM 619 C C . LEU A 1 83 ? -8.581 -3.072 -11.889 1.00 94.69 83 LEU A C 1
ATOM 621 O O . LEU A 1 83 ? -9.729 -2.996 -11.443 1.00 94.69 83 LEU A O 1
ATOM 625 N N . LEU A 1 84 ? -7.635 -3.813 -11.303 1.00 94.62 84 LEU A N 1
ATOM 626 C CA . LEU A 1 84 ? -7.866 -4.536 -10.055 1.00 94.62 84 LEU A CA 1
ATOM 627 C C . LEU A 1 84 ? -8.203 -3.570 -8.916 1.00 94.62 84 LEU A C 1
ATOM 629 O O . LEU A 1 84 ? -9.201 -3.772 -8.226 1.00 94.62 84 LEU A O 1
ATOM 633 N N . ILE A 1 85 ? -7.399 -2.521 -8.734 1.00 96.81 85 ILE A N 1
ATOM 634 C CA . ILE A 1 85 ? -7.612 -1.522 -7.686 1.00 96.81 85 ILE A CA 1
ATOM 635 C C . ILE A 1 85 ? -8.969 -0.856 -7.886 1.00 96.81 85 ILE A C 1
ATOM 637 O O . ILE A 1 85 ? -9.774 -0.833 -6.960 1.00 96.81 85 ILE A O 1
ATOM 641 N N . HIS A 1 86 ? -9.274 -0.392 -9.097 1.00 96.50 86 HIS A N 1
ATOM 642 C CA . HIS A 1 86 ? -10.549 0.255 -9.385 1.00 96.50 86 HIS A CA 1
ATOM 643 C C . HIS A 1 86 ? -11.747 -0.664 -9.100 1.00 96.50 86 HIS A C 1
ATOM 645 O O . HIS A 1 86 ? -12.719 -0.226 -8.490 1.00 96.50 86 HIS A O 1
ATOM 651 N N . LYS A 1 87 ? -11.666 -1.959 -9.435 1.00 95.38 87 LYS A N 1
ATOM 652 C CA . LYS A 1 87 ? -12.703 -2.941 -9.073 1.00 95.38 87 LYS A CA 1
ATOM 653 C C . LYS A 1 87 ? -12.881 -3.067 -7.554 1.00 95.38 87 LYS A C 1
ATOM 655 O O . LYS A 1 87 ? -14.004 -3.256 -7.078 1.00 95.38 87 LYS A O 1
ATOM 660 N N . LEU A 1 88 ? -11.788 -3.004 -6.798 1.00 95.69 88 LEU A N 1
ATOM 661 C CA . LEU A 1 88 ? -11.800 -3.168 -5.347 1.00 95.69 88 LEU A CA 1
ATOM 662 C C . LEU A 1 88 ? -12.332 -1.926 -4.624 1.00 95.69 88 LEU A C 1
ATOM 664 O O . LEU A 1 88 ? -13.190 -2.084 -3.757 1.00 95.69 88 LEU A O 1
ATOM 668 N N . VAL A 1 89 ? -11.872 -0.726 -4.999 1.00 96.88 89 VAL A N 1
ATOM 669 C CA . VAL A 1 89 ? -12.108 0.519 -4.237 1.00 96.88 89 VAL A CA 1
ATOM 670 C C . VAL A 1 89 ? -13.022 1.536 -4.936 1.00 96.88 89 VAL A C 1
ATOM 672 O O . VAL A 1 89 ? -13.620 2.379 -4.267 1.00 96.88 89 VAL A O 1
ATOM 675 N N . GLY A 1 90 ? -13.197 1.453 -6.258 1.00 95.50 90 GLY A N 1
ATOM 676 C CA . GLY A 1 90 ? -13.998 2.394 -7.052 1.00 95.50 90 GLY A CA 1
ATOM 677 C C . GLY A 1 90 ? -13.349 3.774 -7.228 1.00 95.50 90 GLY A C 1
ATOM 678 O O . GLY A 1 90 ? -12.129 3.881 -7.369 1.00 95.50 90 GLY A O 1
ATOM 679 N N . ASP A 1 91 ? -14.180 4.819 -7.242 1.00 96.06 91 ASP A N 1
ATOM 680 C CA . ASP A 1 91 ? -13.806 6.240 -7.379 1.00 96.06 91 ASP A CA 1
ATOM 681 C C . ASP A 1 91 ? -13.856 6.993 -6.035 1.00 96.06 91 ASP A C 1
ATOM 683 O O . ASP A 1 91 ? -14.303 8.132 -5.963 1.00 96.06 91 ASP A O 1
ATOM 687 N N . ARG A 1 92 ? -13.442 6.334 -4.949 1.00 97.44 92 ARG A N 1
ATOM 688 C CA . ARG A 1 92 ? -13.492 6.884 -3.586 1.00 97.44 92 ARG A CA 1
ATOM 689 C C . ARG A 1 92 ? -12.253 7.702 -3.234 1.00 97.44 92 ARG A C 1
ATOM 691 O O . ARG A 1 92 ? -11.138 7.358 -3.639 1.00 97.44 92 ARG A O 1
ATOM 698 N N . THR A 1 93 ? -12.454 8.721 -2.412 1.00 98.19 93 THR A N 1
ATOM 699 C CA . THR A 1 93 ? -11.428 9.378 -1.592 1.00 98.19 93 THR A CA 1
ATOM 700 C C . THR A 1 93 ? -11.332 8.698 -0.222 1.00 98.19 93 THR A C 1
ATOM 702 O O . THR A 1 93 ? -12.088 7.768 0.071 1.00 98.19 93 THR A O 1
ATOM 705 N N . PHE A 1 94 ? -10.384 9.111 0.622 1.00 98.38 94 PHE A N 1
ATOM 706 C CA . PHE A 1 94 ? -10.215 8.499 1.945 1.00 98.38 94 PHE A CA 1
ATOM 707 C C . PHE A 1 94 ? -11.386 8.809 2.884 1.00 98.38 94 PHE A C 1
ATOM 709 O O . PHE A 1 94 ? -11.716 7.983 3.732 1.00 98.38 94 PHE A O 1
ATOM 716 N N . GLN A 1 95 ? -12.052 9.950 2.687 1.00 96.94 95 GLN A N 1
ATOM 717 C CA . GLN A 1 95 ? -13.230 10.360 3.457 1.00 96.94 95 GLN A CA 1
ATOM 718 C C . GLN A 1 95 ? -14.461 9.485 3.171 1.00 96.94 95 GLN A C 1
ATOM 720 O O . GLN A 1 95 ? -15.348 9.373 4.011 1.00 96.94 95 GLN A O 1
ATOM 725 N N . ASP A 1 96 ? -14.504 8.829 2.007 1.00 97.31 96 ASP A N 1
ATOM 726 C CA . ASP A 1 96 ? -15.614 7.959 1.597 1.00 97.31 96 ASP A CA 1
ATOM 727 C C . ASP A 1 96 ? -15.508 6.530 2.166 1.00 97.31 96 ASP A C 1
ATOM 729 O O . ASP A 1 96 ? -16.347 5.670 1.873 1.00 97.31 96 ASP A O 1
ATOM 733 N N . LEU A 1 97 ? -14.441 6.224 2.910 1.00 97.69 97 LEU A N 1
ATOM 734 C CA . LEU A 1 97 ? -14.177 4.890 3.440 1.00 97.69 97 LEU A CA 1
ATOM 735 C C . LEU A 1 97 ? -14.948 4.639 4.741 1.00 97.69 97 LEU A C 1
ATOM 737 O O . LEU A 1 97 ? -15.082 5.509 5.593 1.00 97.69 97 LEU A O 1
ATOM 741 N N . HIS A 1 98 ? -15.403 3.400 4.932 1.00 95.69 98 HIS A N 1
ATOM 742 C CA . HIS A 1 98 ? -16.092 2.976 6.155 1.00 95.69 98 HIS A CA 1
ATOM 743 C C . HIS A 1 98 ? -15.148 2.888 7.360 1.00 95.69 98 HIS A C 1
ATOM 745 O O . HIS A 1 98 ? -15.582 3.029 8.502 1.00 95.69 98 HIS A O 1
ATOM 751 N N . HIS A 1 99 ? -13.865 2.620 7.106 1.00 94.88 99 HIS A N 1
ATOM 752 C CA . HIS A 1 99 ? -12.839 2.469 8.131 1.00 94.88 99 HIS A CA 1
ATOM 753 C C . HIS A 1 99 ? -11.612 3.318 7.779 1.00 94.88 99 HIS A C 1
ATOM 755 O O . HIS A 1 99 ? -11.156 3.240 6.629 1.00 94.88 99 HIS A O 1
ATOM 761 N N . PRO A 1 100 ? -11.040 4.069 8.741 1.00 96.56 100 PRO A N 1
ATOM 762 C CA . PRO A 1 100 ? -9.858 4.889 8.509 1.00 96.56 100 PRO A CA 1
ATOM 763 C C . PRO A 1 100 ? -8.695 4.087 7.922 1.00 96.56 100 PRO A C 1
ATOM 765 O O . PRO A 1 100 ? -8.314 3.033 8.440 1.00 96.56 100 PRO A O 1
ATOM 768 N N . LEU A 1 101 ? -8.118 4.614 6.846 1.00 98.44 101 LEU A N 1
ATOM 769 C CA . LEU A 1 101 ? -7.001 4.020 6.127 1.00 98.44 101 LEU A CA 1
ATOM 770 C C . LEU A 1 101 ? -5.904 5.062 5.947 1.00 98.44 101 LEU A C 1
ATOM 772 O O . LEU A 1 101 ? -6.168 6.165 5.480 1.00 98.44 101 LEU A O 1
ATOM 776 N N . VAL A 1 102 ? -4.670 4.660 6.222 1.00 98.44 102 VAL A N 1
ATOM 777 C CA . VAL A 1 102 ? -3.468 5.416 5.895 1.00 98.44 102 VAL A CA 1
ATOM 778 C C . VAL A 1 102 ? -2.604 4.597 4.943 1.00 98.44 102 VAL A C 1
ATOM 780 O O . VAL A 1 102 ? -2.316 3.428 5.206 1.00 98.44 102 VAL A O 1
ATOM 783 N N . VAL A 1 103 ? -2.186 5.195 3.827 1.00 98.69 103 VAL A N 1
ATOM 784 C CA . VAL A 1 103 ? -1.395 4.520 2.785 1.00 98.69 103 VAL A CA 1
ATOM 785 C C . VAL A 1 103 ? -0.013 5.150 2.669 1.00 98.69 103 VAL A C 1
ATOM 787 O O . VAL A 1 103 ? 0.108 6.332 2.357 1.00 98.69 103 VAL A O 1
ATOM 790 N N . ASN A 1 104 ? 1.032 4.3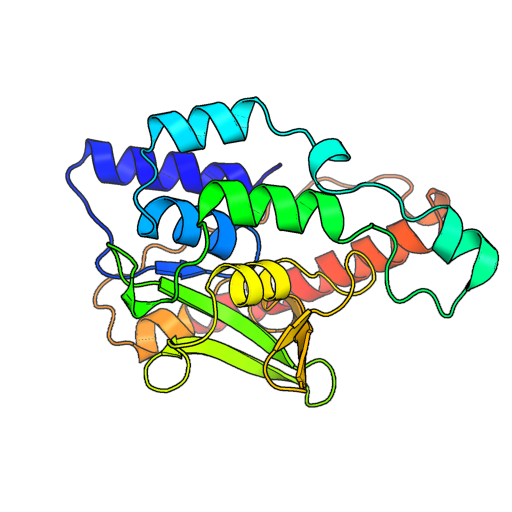51 2.877 1.00 98.31 104 ASN A N 1
ATOM 791 C CA . ASN A 1 104 ? 2.422 4.791 2.773 1.00 98.31 104 ASN A CA 1
ATOM 792 C C . ASN A 1 104 ? 2.933 4.750 1.324 1.00 98.31 104 ASN A C 1
ATOM 794 O O . ASN A 1 104 ? 2.766 3.753 0.615 1.00 98.31 104 ASN A O 1
ATOM 798 N N . THR A 1 105 ? 3.611 5.814 0.904 1.00 98.56 105 THR A N 1
ATOM 799 C CA . THR A 1 105 ? 4.287 5.948 -0.395 1.00 98.56 105 THR A CA 1
ATOM 800 C C . THR A 1 105 ? 5.563 6.769 -0.247 1.00 98.56 105 THR A C 1
ATOM 802 O O . THR A 1 105 ? 5.761 7.434 0.769 1.00 98.56 105 THR A O 1
ATOM 805 N N . VAL A 1 106 ? 6.414 6.765 -1.271 1.00 98.38 106 VAL A N 1
ATOM 806 C CA . VAL A 1 106 ? 7.632 7.586 -1.306 1.00 98.38 106 VAL A CA 1
ATOM 807 C C . VAL A 1 106 ? 7.658 8.410 -2.584 1.00 98.38 106 VAL A C 1
ATOM 809 O O . VAL A 1 106 ? 7.492 7.862 -3.672 1.00 98.38 106 VAL A O 1
ATOM 812 N N . ASP A 1 107 ? 7.874 9.721 -2.467 1.00 98.12 107 ASP A N 1
ATOM 813 C CA . ASP A 1 107 ? 8.195 10.564 -3.621 1.00 98.12 107 ASP A CA 1
ATOM 814 C C . ASP A 1 107 ? 9.572 10.166 -4.159 1.00 98.12 107 ASP A C 1
ATOM 816 O O . ASP A 1 107 ? 10.579 10.269 -3.457 1.00 98.12 107 ASP A O 1
ATOM 820 N N . VAL A 1 108 ? 9.619 9.727 -5.415 1.00 96.25 108 VAL A N 1
ATOM 821 C CA . VAL A 1 108 ? 10.837 9.179 -6.024 1.00 96.25 108 VAL A CA 1
ATOM 822 C C . VAL A 1 108 ? 11.934 10.227 -6.246 1.00 96.25 108 VAL A C 1
ATOM 824 O O . VAL A 1 108 ? 13.109 9.878 -6.297 1.00 96.25 108 VAL A O 1
ATOM 827 N N . ASN A 1 109 ? 11.577 11.506 -6.376 1.00 96.38 109 ASN A N 1
ATOM 828 C CA . ASN A 1 109 ? 12.522 12.587 -6.642 1.00 96.38 109 ASN A CA 1
ATOM 829 C C . ASN A 1 109 ? 13.116 13.157 -5.354 1.00 96.38 109 ASN A C 1
ATOM 831 O O . ASN A 1 109 ? 14.294 13.500 -5.326 1.00 96.38 109 ASN A O 1
ATOM 835 N N . SER A 1 110 ? 12.309 13.286 -4.296 1.00 97.19 110 SER A N 1
ATOM 836 C CA . SER A 1 110 ? 12.772 13.859 -3.026 1.00 97.19 110 SER A CA 1
ATOM 837 C C . SER A 1 110 ? 13.127 12.816 -1.966 1.00 97.19 110 SER A C 1
ATOM 839 O O . SER A 1 110 ? 13.686 13.184 -0.937 1.00 97.19 110 SER A O 1
ATOM 841 N N . GLY A 1 111 ? 12.750 11.548 -2.157 1.00 95.94 111 GLY A N 1
ATOM 842 C CA . GLY A 1 111 ? 12.874 10.493 -1.145 1.00 95.94 111 GLY A CA 1
ATOM 843 C C . GLY A 1 111 ? 11.949 10.682 0.063 1.00 95.94 111 GLY A C 1
ATOM 844 O O . GLY A 1 111 ? 12.139 10.041 1.092 1.00 95.94 111 GLY A O 1
ATOM 845 N N . MET A 1 112 ? 10.962 11.579 -0.034 1.00 97.00 112 MET A N 1
ATOM 846 C CA . MET A 1 112 ? 10.084 11.919 1.087 1.00 97.00 112 MET A CA 1
ATOM 847 C C . MET A 1 112 ? 8.972 10.881 1.211 1.00 97.00 112 MET A C 1
ATOM 849 O O . MET A 1 112 ? 8.256 10.636 0.238 1.00 97.00 112 MET A O 1
ATOM 853 N N . GLN A 1 113 ? 8.793 10.320 2.406 1.00 96.88 113 GLN A N 1
ATOM 854 C CA . GLN A 1 113 ? 7.634 9.485 2.707 1.00 96.88 113 GLN A CA 1
ATOM 855 C C . GLN A 1 113 ? 6.366 10.329 2.814 1.00 96.88 113 GLN A C 1
ATOM 857 O O . GLN A 1 113 ? 6.361 11.389 3.440 1.00 96.88 113 GLN A O 1
ATOM 862 N N . VAL A 1 114 ? 5.283 9.837 2.222 1.00 98.06 114 VAL A N 1
ATOM 863 C CA . VAL A 1 114 ? 3.961 10.461 2.280 1.00 98.06 114 VAL A CA 1
ATOM 864 C C . VAL A 1 114 ? 2.934 9.419 2.695 1.00 98.06 114 VAL A C 1
ATOM 866 O O . VAL A 1 114 ? 2.841 8.348 2.091 1.00 98.06 114 VAL A O 1
ATOM 869 N N . PHE A 1 115 ? 2.159 9.768 3.719 1.00 98.19 115 PHE A N 1
ATOM 870 C CA . PHE A 1 115 ? 1.100 8.954 4.301 1.00 98.19 115 PHE A CA 1
ATOM 871 C C . PHE A 1 115 ? -0.261 9.540 3.909 1.00 98.19 115 PHE A C 1
ATOM 873 O O . PHE A 1 115 ? -0.734 10.502 4.511 1.00 98.19 115 PHE A O 1
ATOM 880 N N . TRP A 1 116 ? -0.867 8.986 2.862 1.00 98.44 116 TRP A N 1
ATOM 881 C CA . TRP A 1 116 ? -2.177 9.411 2.362 1.00 98.44 116 TRP A CA 1
ATOM 882 C C . TRP A 1 116 ? -3.293 8.977 3.306 1.00 98.44 116 TRP A C 1
ATOM 884 O O . TRP A 1 116 ? -3.176 7.918 3.916 1.00 98.44 116 TRP A O 1
ATOM 894 N N . GLY A 1 117 ? -4.365 9.764 3.398 1.00 97.12 117 GLY A N 1
ATOM 895 C CA . GLY A 1 117 ? -5.464 9.541 4.346 1.00 97.12 117 GLY A CA 1
ATOM 896 C C . GLY A 1 117 ? -5.302 10.245 5.695 1.00 97.12 117 GLY A C 1
ATOM 897 O O . GLY A 1 117 ? -6.198 10.161 6.528 1.00 97.12 117 GLY A O 1
ATOM 898 N N . LEU A 1 118 ? -4.186 10.950 5.908 1.00 96.44 118 LEU A N 1
ATOM 899 C CA . LEU A 1 118 ? -4.053 11.940 6.980 1.00 96.44 118 LEU A CA 1
ATOM 900 C C . LEU A 1 118 ? -4.679 13.276 6.563 1.00 96.44 118 LEU A C 1
ATOM 902 O O . LEU A 1 118 ? -4.849 13.528 5.369 1.00 96.44 118 LEU A O 1
ATOM 906 N N . ASP A 1 119 ? -4.951 14.142 7.538 1.00 93.00 119 ASP A N 1
ATOM 907 C CA . ASP A 1 119 ? -5.510 15.479 7.316 1.00 93.00 119 ASP A CA 1
ATOM 908 C C . ASP A 1 119 ? -4.740 16.250 6.227 1.00 93.00 119 ASP A C 1
ATOM 910 O O . ASP A 1 119 ? -3.518 16.422 6.292 1.00 93.00 119 ASP A O 1
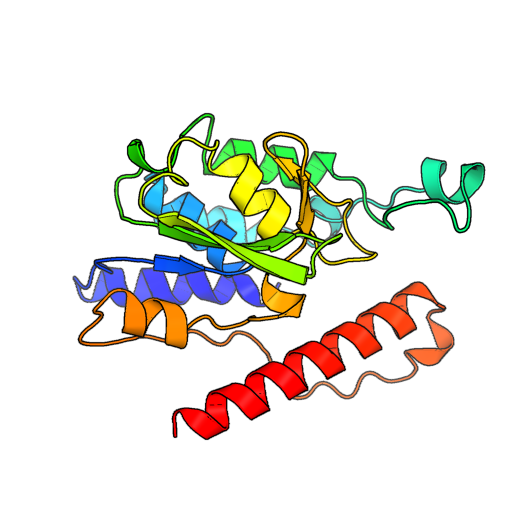ATOM 914 N N . GLY A 1 120 ? -5.460 16.708 5.197 1.00 93.88 120 GLY A N 1
ATOM 915 C CA . GLY A 1 120 ? -4.894 17.428 4.048 1.00 93.88 120 GLY A CA 1
ATOM 916 C C . GLY A 1 120 ? -4.304 16.530 2.949 1.00 93.88 120 GLY A C 1
ATOM 917 O O . GLY A 1 120 ? -3.904 17.025 1.889 1.00 93.88 120 GLY A O 1
ATOM 918 N N . LEU A 1 121 ? -4.269 15.213 3.169 1.00 96.56 121 LEU A N 1
ATOM 919 C CA . LEU A 1 121 ? -3.803 14.177 2.238 1.00 96.56 121 LEU A CA 1
ATOM 920 C C . LEU A 1 121 ? -4.883 13.112 1.958 1.00 96.56 121 LEU A C 1
ATOM 922 O O . LEU A 1 121 ? -4.575 12.027 1.461 1.00 96.56 121 LEU A O 1
ATOM 926 N N . ASP A 1 122 ? -6.139 13.408 2.271 1.00 96.19 122 ASP A N 1
ATOM 927 C CA . ASP A 1 122 ? -7.293 12.503 2.277 1.00 96.19 122 ASP A CA 1
ATOM 928 C C . ASP A 1 122 ? -8.264 12.713 1.095 1.00 96.19 122 ASP A C 1
ATOM 930 O O . ASP A 1 122 ? -9.053 11.828 0.763 1.00 96.19 122 ASP A O 1
ATOM 934 N N . GLU A 1 123 ? -8.146 13.832 0.379 1.00 95.75 123 GLU A N 1
ATOM 935 C CA . GLU A 1 123 ? -8.926 14.127 -0.837 1.00 95.75 123 GLU A CA 1
ATOM 936 C C . GLU A 1 123 ? -8.421 13.401 -2.100 1.00 95.75 123 GLU A C 1
ATOM 938 O O . GLU A 1 123 ? -9.040 13.460 -3.164 1.00 95.75 123 GLU A O 1
ATOM 943 N N . VAL A 1 124 ? -7.250 12.762 -2.032 1.00 96.88 124 VAL A N 1
ATOM 944 C CA . VAL A 1 124 ? -6.683 12.032 -3.175 1.00 96.88 124 VAL A CA 1
ATOM 945 C C . VAL A 1 124 ? -7.498 10.755 -3.413 1.00 96.88 124 VAL A C 1
ATOM 947 O O . VAL A 1 124 ? -7.851 10.077 -2.444 1.00 96.88 124 VAL A O 1
ATOM 950 N N . PRO A 1 125 ? -7.771 10.365 -4.676 1.00 98.25 125 PRO A N 1
ATOM 951 C CA . PRO A 1 125 ? -8.410 9.086 -4.951 1.00 98.25 125 PRO A CA 1
ATOM 952 C C . PRO A 1 125 ? -7.617 7.936 -4.322 1.00 98.25 125 PRO A C 1
ATOM 954 O O . PRO A 1 125 ? -6.425 7.764 -4.590 1.00 98.25 125 PRO A O 1
ATOM 957 N N . VAL A 1 126 ? -8.289 7.101 -3.528 1.00 98.56 126 VAL A N 1
ATOM 958 C CA . VAL A 1 126 ? -7.664 5.973 -2.814 1.00 98.56 126 VAL A CA 1
ATOM 959 C C . VAL A 1 126 ? -6.936 5.061 -3.795 1.00 98.56 126 VAL A C 1
ATOM 961 O O . VAL A 1 126 ? -5.846 4.574 -3.505 1.00 98.56 126 VAL A O 1
ATOM 964 N N . ARG A 1 127 ? -7.493 4.882 -4.998 1.00 98.19 127 ARG A N 1
ATOM 965 C CA . ARG A 1 127 ? -6.868 4.077 -6.052 1.00 98.19 127 ARG A CA 1
ATOM 966 C C . ARG A 1 127 ? -5.471 4.558 -6.447 1.00 98.19 127 ARG A C 1
ATOM 968 O O . ARG A 1 127 ? -4.614 3.722 -6.714 1.00 98.19 127 ARG A O 1
ATOM 975 N N . ASP A 1 128 ? -5.236 5.869 -6.461 1.00 98.31 128 ASP A N 1
ATOM 976 C CA . ASP A 1 128 ? -3.964 6.441 -6.901 1.00 98.31 128 ASP A CA 1
ATOM 977 C C . ASP A 1 128 ? -2.913 6.253 -5.809 1.00 98.31 128 ASP A C 1
ATOM 979 O O . ASP A 1 128 ? -1.812 5.777 -6.087 1.00 98.31 128 ASP A O 1
ATOM 983 N N . ALA A 1 129 ? -3.281 6.518 -4.552 1.00 98.50 129 ALA A N 1
ATOM 984 C CA . ALA A 1 129 ? -2.427 6.256 -3.398 1.00 98.50 129 ALA A CA 1
ATOM 985 C C . ALA A 1 129 ? -2.082 4.761 -3.266 1.00 98.50 129 ALA A C 1
ATOM 987 O O . ALA A 1 129 ? -0.921 4.405 -3.067 1.00 98.50 129 ALA A O 1
ATOM 988 N N . VAL A 1 130 ? -3.065 3.870 -3.431 1.00 98.56 130 VAL A N 1
ATOM 989 C CA . VAL A 1 130 ? -2.858 2.414 -3.376 1.00 98.56 130 VAL A CA 1
ATOM 990 C C . VAL A 1 130 ? -1.991 1.933 -4.537 1.00 98.56 130 VAL A C 1
ATOM 992 O O . VAL A 1 130 ? -1.092 1.121 -4.317 1.00 98.56 130 VAL A O 1
ATOM 995 N N . PHE A 1 131 ? -2.209 2.437 -5.758 1.00 98.31 131 PHE A N 1
ATOM 996 C CA . PHE A 1 131 ? -1.353 2.091 -6.891 1.00 98.31 131 PHE A CA 1
ATOM 997 C C . PHE A 1 131 ? 0.082 2.537 -6.627 1.00 98.31 131 PHE A C 1
ATOM 999 O O . PHE A 1 131 ? 0.995 1.732 -6.783 1.00 98.31 131 PHE A O 1
ATOM 1006 N N . ALA A 1 132 ? 0.282 3.795 -6.217 1.00 98.19 132 ALA A N 1
ATOM 1007 C CA . ALA A 1 132 ? 1.593 4.329 -5.863 1.00 98.19 132 ALA A CA 1
ATOM 1008 C C . ALA A 1 132 ? 2.276 3.445 -4.815 1.00 98.19 132 ALA A C 1
ATOM 1010 O O . ALA A 1 132 ? 3.416 3.036 -4.996 1.00 98.19 132 ALA A O 1
ATOM 1011 N N . SER A 1 133 ? 1.535 3.064 -3.773 1.00 98.06 133 SER A N 1
ATOM 1012 C CA . SER A 1 133 ? 2.020 2.195 -2.704 1.00 98.06 133 SER A CA 1
ATOM 1013 C C . SER A 1 133 ? 2.377 0.792 -3.187 1.00 98.06 133 SER A C 1
ATOM 1015 O O . SER A 1 133 ? 3.196 0.152 -2.557 1.00 98.06 133 SER A O 1
ATOM 1017 N N . CYS A 1 134 ? 1.821 0.316 -4.302 1.00 95.75 134 CYS A N 1
ATOM 1018 C CA . CYS A 1 134 ? 2.167 -0.968 -4.922 1.00 95.75 134 CYS A CA 1
ATOM 1019 C C . CYS A 1 134 ? 3.214 -0.840 -6.047 1.00 95.75 134 CYS A C 1
ATOM 1021 O O . CYS A 1 134 ? 3.616 -1.850 -6.634 1.00 95.75 134 CYS A O 1
ATOM 1023 N N . ALA A 1 135 ? 3.622 0.382 -6.407 1.00 94.50 135 ALA A N 1
ATOM 1024 C CA . ALA A 1 135 ? 4.480 0.649 -7.554 1.00 94.50 135 ALA A CA 1
ATOM 1025 C C . ALA A 1 135 ? 5.960 0.454 -7.200 1.00 94.50 135 ALA A C 1
ATOM 1027 O O . ALA A 1 135 ? 6.717 1.415 -7.044 1.00 94.50 135 ALA A O 1
ATOM 1028 N N . LEU A 1 136 ? 6.375 -0.806 -7.039 1.00 90.31 136 LEU A N 1
ATOM 1029 C CA . LEU A 1 136 ? 7.762 -1.134 -6.714 1.00 90.31 136 LEU A CA 1
ATOM 1030 C C . LEU A 1 136 ? 8.703 -0.652 -7.843 1.00 90.31 136 LEU A C 1
ATOM 1032 O O . LEU A 1 136 ? 8.453 -0.983 -9.012 1.00 90.31 136 LEU A O 1
ATOM 1036 N N . PRO A 1 137 ? 9.788 0.092 -7.534 1.00 87.44 137 PRO A N 1
ATOM 1037 C CA . PRO A 1 137 ? 10.700 0.613 -8.548 1.00 87.44 137 PRO A CA 1
ATOM 1038 C C . PRO A 1 137 ? 11.240 -0.472 -9.486 1.00 87.44 137 PRO A C 1
ATOM 1040 O O . PRO A 1 137 ? 11.600 -1.568 -9.060 1.00 87.44 137 PRO A O 1
ATOM 1043 N N . GLY A 1 138 ? 11.267 -0.177 -10.787 1.00 82.25 138 GLY A N 1
ATOM 1044 C CA . GLY A 1 138 ? 11.669 -1.116 -11.840 1.00 82.25 138 GLY A CA 1
ATOM 1045 C C . GLY A 1 138 ? 10.593 -2.139 -12.224 1.00 82.25 138 GLY A C 1
ATOM 1046 O O . GLY A 1 138 ? 10.592 -2.619 -13.355 1.00 82.25 138 GLY A O 1
ATOM 1047 N N . TYR A 1 139 ? 9.630 -2.437 -11.350 1.00 84.69 139 TYR A N 1
ATOM 1048 C CA . TYR A 1 139 ? 8.523 -3.350 -11.647 1.00 84.69 139 TYR A CA 1
ATOM 1049 C C . TYR A 1 139 ? 7.346 -2.623 -12.275 1.00 84.69 139 TYR A C 1
ATOM 1051 O O . TYR A 1 139 ? 6.874 -3.028 -13.334 1.00 84.69 139 TYR A O 1
ATOM 1059 N N . LEU A 1 140 ? 6.886 -1.561 -11.622 1.00 89.69 140 LEU A N 1
ATOM 1060 C CA . LEU A 1 140 ? 5.736 -0.766 -12.031 1.00 89.69 140 LEU A CA 1
ATOM 1061 C C . LEU A 1 140 ? 6.151 0.703 -12.150 1.00 89.69 140 LEU A C 1
ATOM 1063 O O . LEU A 1 140 ? 7.055 1.144 -11.437 1.00 89.69 140 LEU A O 1
ATOM 1067 N N . PRO A 1 141 ? 5.538 1.462 -13.073 1.00 91.69 141 PRO A N 1
ATOM 1068 C CA . PRO A 1 141 ? 5.888 2.861 -13.250 1.00 91.69 141 PRO A CA 1
ATOM 1069 C C . PRO A 1 141 ? 5.446 3.674 -12.022 1.00 91.69 141 PRO A C 1
ATOM 1071 O O . PRO A 1 141 ? 4.401 3.359 -11.444 1.00 91.69 141 PRO A O 1
ATOM 1074 N N . PRO A 1 142 ? 6.178 4.741 -11.652 1.00 95.50 142 PRO A N 1
ATOM 1075 C CA . PRO A 1 142 ? 5.727 5.666 -10.619 1.00 95.50 142 PRO A CA 1
ATOM 1076 C C . PRO A 1 142 ? 4.340 6.233 -10.938 1.00 95.50 142 PRO A C 1
ATOM 1078 O O . PRO A 1 142 ? 4.017 6.503 -12.100 1.00 95.50 142 PRO A O 1
ATOM 1081 N N . ARG A 1 143 ? 3.527 6.446 -9.905 1.00 97.38 143 ARG A N 1
ATOM 1082 C CA . ARG A 1 143 ? 2.213 7.084 -10.027 1.00 97.38 143 ARG A CA 1
ATOM 1083 C C . ARG A 1 143 ? 2.350 8.581 -9.846 1.00 97.38 143 ARG A C 1
ATOM 1085 O O . ARG A 1 143 ? 2.886 9.036 -8.840 1.00 97.38 143 ARG A O 1
ATOM 1092 N N . GLU A 1 144 ? 1.824 9.336 -10.797 1.00 97.50 144 GLU A N 1
ATOM 1093 C CA . GLU A 1 144 ? 1.689 10.776 -10.635 1.00 97.50 144 GLU A CA 1
ATOM 1094 C C . GLU A 1 144 ? 0.489 11.101 -9.737 1.00 97.50 144 GLU A C 1
ATOM 1096 O O . GLU A 1 144 ? -0.623 10.644 -9.999 1.00 97.50 144 GLU A O 1
ATOM 1101 N N . ILE A 1 145 ? 0.710 11.895 -8.690 1.00 97.69 145 ILE A N 1
ATOM 1102 C CA . ILE A 1 145 ? -0.330 12.460 -7.825 1.00 97.69 145 ILE A CA 1
ATOM 1103 C C . ILE A 1 145 ? 0.001 13.941 -7.645 1.00 97.69 145 ILE A C 1
ATOM 1105 O O . ILE A 1 145 ? 1.075 14.285 -7.156 1.00 97.69 145 ILE A O 1
ATOM 1109 N N . ARG A 1 146 ? -0.912 14.830 -8.060 1.00 95.00 146 ARG A N 1
ATOM 1110 C CA . ARG A 1 146 ? -0.757 16.295 -7.932 1.00 95.00 146 ARG A CA 1
ATOM 1111 C C . ARG A 1 146 ? 0.606 16.812 -8.463 1.00 95.00 146 ARG A C 1
ATOM 1113 O O . ARG A 1 146 ? 1.240 17.655 -7.834 1.00 95.00 146 ARG A O 1
ATOM 1120 N N . GLY A 1 147 ? 1.067 16.291 -9.607 1.00 96.62 147 GLY A N 1
ATOM 1121 C CA . GLY A 1 147 ? 2.313 16.710 -10.274 1.00 96.62 147 GLY A CA 1
ATOM 1122 C C . GLY A 1 147 ? 3.611 16.134 -9.692 1.00 96.62 147 GLY A C 1
ATOM 1123 O O . GLY A 1 147 ? 4.699 16.508 -10.128 1.00 96.62 147 GLY A O 1
ATOM 1124 N N . ARG A 1 148 ? 3.523 15.235 -8.705 1.00 97.81 148 ARG A N 1
ATOM 1125 C CA . ARG A 1 148 ? 4.668 14.537 -8.096 1.00 97.81 148 ARG A CA 1
ATOM 1126 C C . ARG A 1 148 ? 4.571 13.039 -8.361 1.00 97.81 148 ARG A C 1
ATOM 1128 O O . ARG A 1 148 ? 3.477 12.525 -8.571 1.00 97.81 148 ARG A O 1
ATOM 1135 N N . PHE A 1 149 ? 5.705 12.341 -8.359 1.00 97.88 149 PHE A N 1
ATOM 1136 C CA . PHE A 1 149 ? 5.781 10.926 -8.732 1.00 97.88 149 PHE A CA 1
ATOM 1137 C C . PHE A 1 149 ? 6.109 10.055 -7.526 1.00 97.88 149 PHE A C 1
ATOM 1139 O O . PHE A 1 149 ? 7.132 10.253 -6.872 1.00 97.88 149 PHE A O 1
ATOM 1146 N N . TYR A 1 150 ? 5.255 9.069 -7.275 1.00 98.50 150 TYR A N 1
ATOM 1147 C CA . TYR A 1 150 ? 5.306 8.228 -6.089 1.00 98.50 150 TYR A CA 1
ATOM 1148 C C . TYR A 1 150 ? 5.519 6.759 -6.440 1.00 98.50 150 TYR A C 1
ATOM 1150 O O . TYR A 1 150 ? 4.992 6.255 -7.437 1.00 98.50 150 TYR A O 1
ATOM 1158 N N . VAL A 1 151 ? 6.287 6.083 -5.596 1.00 97.50 151 VAL A N 1
ATOM 1159 C CA . VAL A 1 151 ? 6.594 4.651 -5.665 1.00 97.50 151 VAL A CA 1
ATOM 1160 C C . VAL A 1 151 ? 6.225 3.960 -4.354 1.00 97.50 151 VAL A C 1
ATOM 1162 O O . VAL A 1 151 ? 5.818 4.611 -3.382 1.00 97.50 151 VAL A O 1
ATOM 1165 N N . ASP A 1 152 ? 6.376 2.635 -4.344 1.00 96.81 152 ASP A N 1
ATOM 1166 C CA . ASP A 1 152 ? 6.060 1.785 -3.200 1.00 96.81 152 ASP A CA 1
ATOM 1167 C C . ASP A 1 152 ? 6.750 2.292 -1.924 1.00 96.81 152 ASP A C 1
ATOM 1169 O O . ASP A 1 152 ? 7.969 2.513 -1.885 1.00 96.81 152 ASP A O 1
ATOM 1173 N N . GLY A 1 153 ? 5.948 2.474 -0.872 1.00 96.12 153 GLY A N 1
ATOM 1174 C CA . GLY A 1 153 ? 6.405 2.962 0.423 1.00 96.12 153 GLY A CA 1
ATOM 1175 C C . GLY A 1 153 ? 7.404 2.026 1.096 1.00 96.12 153 GLY A C 1
ATOM 1176 O O . GLY A 1 153 ? 8.197 2.479 1.915 1.00 96.12 153 GLY A O 1
ATOM 1177 N N . ALA A 1 154 ? 7.437 0.749 0.709 1.00 93.69 154 ALA A N 1
ATOM 1178 C CA . ALA A 1 154 ? 8.321 -0.261 1.269 1.00 93.69 154 ALA A CA 1
ATOM 1179 C C . ALA A 1 154 ? 9.800 -0.037 0.921 1.00 93.69 154 ALA A C 1
ATOM 1181 O O . ALA A 1 154 ? 10.673 -0.631 1.549 1.00 93.69 154 ALA A O 1
ATOM 1182 N N . THR A 1 155 ? 10.087 0.858 -0.032 1.00 92.62 155 THR A N 1
ATOM 1183 C CA . THR A 1 155 ? 11.443 1.369 -0.296 1.00 92.62 155 THR A CA 1
ATOM 1184 C C . THR A 1 155 ? 12.042 2.095 0.907 1.00 92.62 155 THR A C 1
ATOM 1186 O O . THR A 1 155 ? 13.262 2.104 1.059 1.00 92.62 155 THR A O 1
ATOM 1189 N N . VAL A 1 156 ? 11.192 2.666 1.767 1.00 93.50 156 VAL A N 1
ATOM 1190 C CA . VAL A 1 156 ? 11.607 3.302 3.016 1.00 93.50 156 VAL A CA 1
ATOM 1191 C C . VAL A 1 156 ? 10.993 2.607 4.217 1.00 93.50 156 VAL A C 1
ATOM 1193 O O . VAL A 1 156 ? 11.749 2.329 5.135 1.00 93.50 156 VAL A O 1
ATOM 1196 N N . ASP A 1 157 ? 9.688 2.304 4.230 1.00 92.62 157 ASP A N 1
ATOM 1197 C CA . ASP A 1 157 ? 8.966 1.676 5.346 1.00 92.62 157 ASP A CA 1
ATOM 1198 C C . ASP A 1 157 ? 7.931 0.616 4.944 1.00 92.62 157 ASP A C 1
ATOM 1200 O O . ASP A 1 157 ? 6.775 0.898 4.618 1.00 92.62 157 ASP A O 1
ATOM 1204 N N . ASN A 1 158 ? 8.362 -0.647 4.980 1.00 91.56 158 ASN A N 1
ATOM 1205 C CA . ASN A 1 158 ? 7.528 -1.787 4.605 1.00 91.56 158 ASN A CA 1
ATOM 1206 C C . ASN A 1 158 ? 6.471 -2.142 5.666 1.00 91.56 158 ASN A C 1
ATOM 1208 O O . ASN A 1 158 ? 5.406 -2.646 5.320 1.00 91.56 158 ASN A O 1
ATOM 1212 N N . LEU A 1 159 ? 6.743 -1.866 6.944 1.00 93.56 159 LEU A N 1
ATOM 1213 C CA . LEU A 1 159 ? 5.858 -2.203 8.058 1.00 93.56 159 LEU A CA 1
ATOM 1214 C C . LEU A 1 159 ? 5.727 -0.972 8.969 1.00 93.56 159 LEU A C 1
ATOM 1216 O O . LEU A 1 159 ? 6.468 -0.864 9.948 1.00 93.56 159 LEU A O 1
ATOM 1220 N N . PRO A 1 160 ? 4.801 -0.044 8.654 1.00 93.44 160 PRO A N 1
ATOM 1221 C CA . PRO A 1 160 ? 4.749 1.299 9.238 1.00 93.44 160 PRO A CA 1
ATOM 1222 C C . PRO A 1 160 ? 4.173 1.336 10.668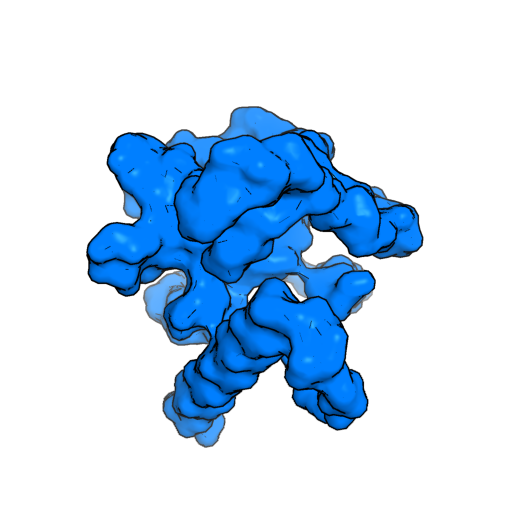 1.00 93.44 160 PRO A C 1
ATOM 1224 O O . PRO A 1 160 ? 3.241 2.081 10.975 1.00 93.44 160 PRO A O 1
ATOM 1227 N N . VAL A 1 161 ? 4.747 0.533 11.571 1.00 93.00 161 VAL A N 1
ATOM 1228 C CA . VAL A 1 161 ? 4.407 0.465 13.005 1.00 93.00 161 VAL A CA 1
ATOM 1229 C C . VAL A 1 161 ? 4.623 1.818 13.674 1.00 93.00 161 VAL A C 1
ATOM 1231 O O . VAL A 1 161 ? 3.790 2.256 14.468 1.00 93.00 161 VAL A O 1
ATOM 1234 N N . GLY A 1 162 ? 5.711 2.508 13.323 1.00 91.50 162 GLY A N 1
ATOM 1235 C CA . GLY A 1 162 ? 6.010 3.821 13.885 1.00 91.50 162 GLY A CA 1
ATOM 1236 C C . GLY A 1 162 ? 4.945 4.856 13.557 1.00 91.50 162 GLY A C 1
ATOM 1237 O O . GLY A 1 162 ? 4.516 5.589 14.447 1.00 91.50 162 GLY A O 1
ATOM 1238 N N . THR A 1 163 ? 4.436 4.846 12.326 1.00 93.00 163 THR A N 1
ATOM 1239 C CA . THR A 1 163 ? 3.312 5.696 11.930 1.00 93.00 163 THR A CA 1
ATOM 1240 C C . THR A 1 163 ? 2.065 5.373 12.743 1.00 93.00 163 THR A C 1
ATOM 1242 O O . THR A 1 163 ? 1.463 6.287 13.295 1.00 93.00 163 THR A O 1
ATOM 1245 N N . ALA A 1 164 ? 1.708 4.094 12.901 1.00 92.88 164 ALA A N 1
ATOM 1246 C CA . ALA A 1 164 ? 0.556 3.707 13.720 1.00 92.88 164 ALA A CA 1
ATOM 1247 C C . ALA A 1 164 ? 0.675 4.209 15.175 1.00 92.88 164 ALA A C 1
ATOM 1249 O O . ALA A 1 164 ? -0.304 4.684 15.749 1.00 92.88 164 ALA A O 1
ATOM 1250 N N . ARG A 1 165 ? 1.880 4.186 15.760 1.00 91.62 165 ARG A N 1
ATOM 1251 C CA . ARG A 1 165 ? 2.124 4.737 17.102 1.00 91.62 165 ARG A CA 1
ATOM 1252 C C . ARG A 1 165 ? 1.992 6.258 17.153 1.00 91.62 165 ARG A C 1
ATOM 1254 O O . ARG A 1 165 ? 1.400 6.775 18.094 1.00 91.62 165 ARG A O 1
ATOM 1261 N N . ILE A 1 166 ? 2.541 6.972 16.169 1.00 92.38 166 ILE A N 1
ATOM 1262 C CA . ILE A 1 166 ? 2.440 8.441 16.083 1.00 92.38 166 ILE A CA 1
ATOM 1263 C C . ILE A 1 166 ? 0.974 8.876 15.977 1.00 92.38 166 ILE A C 1
ATOM 1265 O O . ILE A 1 166 ? 0.594 9.887 16.560 1.00 92.38 166 ILE A O 1
ATOM 1269 N N . LEU A 1 167 ? 0.145 8.082 15.296 1.00 92.50 167 LEU A N 1
ATOM 1270 C CA . LEU A 1 167 ? -1.299 8.301 15.183 1.00 92.50 167 LEU A CA 1
ATOM 1271 C C . LEU A 1 167 ? -2.082 7.960 16.464 1.00 92.50 167 LEU A C 1
ATOM 1273 O O . LEU A 1 167 ? -3.303 8.085 16.479 1.00 92.50 167 LEU A O 1
ATOM 1277 N N . GLY A 1 168 ? -1.396 7.575 17.545 1.00 91.75 168 GLY A N 1
ATOM 1278 C CA . GLY A 1 168 ? -1.994 7.386 18.864 1.00 91.75 168 GLY A CA 1
ATOM 1279 C C . GLY A 1 168 ? -2.578 5.997 19.110 1.00 91.75 168 GLY A C 1
ATOM 1280 O O . GLY A 1 168 ? -3.443 5.859 19.966 1.00 91.75 168 GLY A O 1
ATOM 1281 N N . ALA A 1 169 ? -2.140 4.965 18.380 1.00 91.00 169 ALA A N 1
ATOM 1282 C CA . ALA A 1 169 ? -2.607 3.602 18.626 1.00 91.00 169 ALA A CA 1
ATOM 1283 C C . ALA A 1 169 ? -2.158 3.074 20.005 1.00 91.00 169 ALA A C 1
ATOM 1285 O O . ALA A 1 169 ? -0.959 2.982 20.278 1.00 91.00 169 ALA A O 1
ATOM 1286 N N . ASP A 1 170 ? -3.116 2.643 20.833 1.00 91.50 170 ASP A N 1
ATOM 1287 C CA . ASP A 1 170 ? -2.851 1.977 22.121 1.00 91.50 170 ASP A CA 1
ATOM 1288 C C . ASP A 1 170 ? -2.309 0.550 21.942 1.00 91.50 170 ASP A C 1
ATOM 1290 O O . ASP A 1 170 ? -1.501 0.057 22.729 1.00 91.50 170 ASP A O 1
ATOM 1294 N N . MET A 1 171 ? -2.774 -0.132 20.891 1.00 92.94 171 MET A N 1
ATOM 1295 C CA . MET A 1 171 ? -2.384 -1.490 20.532 1.00 92.94 171 MET A CA 1
ATOM 1296 C C . MET A 1 171 ? -2.176 -1.575 19.025 1.00 92.94 171 MET A C 1
ATOM 1298 O O . MET A 1 171 ? -3.033 -1.163 18.245 1.00 92.94 171 MET A O 1
ATOM 1302 N N . ILE A 1 172 ? -1.045 -2.149 18.616 1.00 94.38 172 ILE A N 1
ATOM 1303 C CA . ILE A 1 172 ? -0.691 -2.309 17.206 1.00 94.38 172 ILE A CA 1
ATOM 1304 C C . ILE A 1 172 ? -0.597 -3.799 16.889 1.00 94.38 172 ILE A C 1
ATOM 1306 O O . ILE A 1 172 ? 0.222 -4.515 17.461 1.00 94.38 172 ILE A O 1
ATOM 1310 N N . LEU A 1 173 ? -1.413 -4.257 15.939 1.00 95.06 173 LEU A N 1
ATOM 1311 C CA . LEU A 1 173 ? -1.262 -5.572 15.323 1.00 95.06 173 LEU A CA 1
ATOM 1312 C C . LEU A 1 173 ? -0.450 -5.429 14.033 1.00 95.06 173 LEU A C 1
ATOM 1314 O O . LEU A 1 173 ? -0.985 -5.061 12.988 1.00 95.06 173 LEU A O 1
ATOM 1318 N N . ALA A 1 174 ? 0.844 -5.729 14.107 1.00 94.25 174 ALA A N 1
ATOM 1319 C CA . ALA A 1 174 ? 1.722 -5.715 12.945 1.00 94.25 174 ALA A CA 1
ATOM 1320 C C . ALA A 1 174 ? 1.638 -7.051 12.189 1.00 94.25 174 ALA A C 1
ATOM 1322 O O . ALA A 1 174 ? 1.857 -8.116 12.765 1.00 94.25 174 ALA A O 1
ATOM 1323 N N . VAL A 1 175 ? 1.321 -6.999 10.893 1.00 93.44 175 VAL A N 1
ATOM 1324 C CA . VAL A 1 175 ? 1.231 -8.189 10.034 1.00 93.44 175 VAL A CA 1
ATOM 1325 C C . VAL A 1 175 ? 2.399 -8.196 9.066 1.00 93.44 175 VAL A C 1
ATOM 1327 O O . VAL A 1 175 ? 2.335 -7.579 8.003 1.00 93.44 175 VAL A O 1
ATOM 1330 N N . ASP A 1 176 ? 3.451 -8.921 9.424 1.00 90.56 176 ASP A N 1
ATOM 1331 C CA . ASP A 1 176 ? 4.573 -9.138 8.525 1.00 90.56 176 ASP A CA 1
ATOM 1332 C C . ASP A 1 176 ? 4.343 -10.378 7.648 1.00 90.56 176 ASP A C 1
ATOM 1334 O O . ASP A 1 176 ? 4.228 -11.507 8.124 1.00 90.56 176 ASP A O 1
ATOM 1338 N N . VAL A 1 177 ? 4.258 -10.153 6.338 1.00 85.44 177 VAL A N 1
ATOM 1339 C CA . VAL A 1 177 ? 4.149 -11.204 5.312 1.00 85.44 177 VAL A CA 1
ATOM 1340 C C . VAL A 1 177 ? 5.475 -11.433 4.583 1.00 85.44 177 VAL A C 1
ATOM 1342 O O . VAL A 1 177 ? 5.529 -12.175 3.589 1.00 85.44 177 VAL A O 1
ATOM 1345 N N . SER A 1 178 ? 6.551 -10.797 5.056 1.00 74.31 178 SER A N 1
ATOM 1346 C CA . SER A 1 178 ? 7.914 -11.051 4.622 1.00 74.31 178 SER A CA 1
ATOM 1347 C C . SER A 1 178 ? 8.300 -12.467 5.061 1.00 74.31 178 SER A C 1
ATOM 1349 O O . SER A 1 178 ? 8.715 -12.752 6.177 1.00 74.31 178 SER A O 1
ATOM 1351 N N . ALA A 1 179 ? 8.084 -13.451 4.183 1.00 59.16 179 ALA A N 1
ATOM 1352 C CA . ALA A 1 179 ? 8.656 -14.767 4.452 1.00 59.16 179 ALA A CA 1
ATOM 1353 C C . ALA A 1 179 ? 10.162 -14.679 4.190 1.00 59.16 179 ALA A C 1
ATOM 1355 O O . ALA A 1 179 ? 10.585 -14.718 3.026 1.00 59.16 179 ALA A O 1
ATOM 1356 N N . SER A 1 180 ? 10.914 -14.553 5.279 1.00 55.28 180 SER A N 1
ATOM 1357 C CA . SER A 1 180 ? 12.287 -15.021 5.416 1.00 55.28 180 SER A CA 1
ATOM 1358 C C . SER A 1 180 ? 12.382 -16.480 4.928 1.00 55.28 180 SER A C 1
ATOM 1360 O O . SER A 1 180 ? 11.479 -17.285 5.152 1.00 55.28 180 SER A O 1
ATOM 1362 N N . ASN A 1 181 ? 13.469 -16.805 4.224 1.00 50.31 181 ASN A N 1
ATOM 1363 C CA . ASN A 1 181 ? 13.910 -18.163 3.871 1.00 50.31 181 ASN A CA 1
ATOM 1364 C C . ASN A 1 181 ? 13.204 -18.922 2.734 1.00 50.31 181 ASN A C 1
ATOM 1366 O O . ASN A 1 181 ? 12.663 -20.009 2.917 1.00 50.31 181 ASN A O 1
ATOM 1370 N N . ALA A 1 182 ? 13.416 -18.467 1.500 1.00 52.75 182 ALA A N 1
ATOM 1371 C CA . ALA A 1 182 ? 13.741 -19.424 0.442 1.00 52.75 182 ALA A CA 1
ATOM 1372 C C . ALA A 1 182 ? 15.115 -19.048 -0.113 1.00 52.75 182 ALA A C 1
ATOM 1374 O O . ALA A 1 182 ? 15.266 -17.961 -0.674 1.00 52.75 182 ALA A O 1
ATOM 1375 N N . PHE A 1 183 ? 16.112 -19.922 0.055 1.00 55.31 183 PHE A N 1
ATOM 1376 C CA . PHE A 1 183 ? 17.288 -19.888 -0.809 1.00 55.31 183 PHE A CA 1
ATOM 1377 C C . PHE A 1 183 ? 16.772 -19.888 -2.251 1.00 55.31 183 PHE A C 1
ATOM 1379 O O . PHE A 1 183 ? 16.121 -20.841 -2.677 1.00 55.31 183 PHE A O 1
ATOM 1386 N N . ARG A 1 184 ? 16.981 -18.786 -2.974 1.00 65.25 184 ARG A N 1
ATOM 1387 C CA . ARG A 1 184 ? 16.749 -18.758 -4.417 1.00 65.25 184 ARG A CA 1
ATOM 1388 C C . ARG A 1 184 ? 18.043 -19.235 -5.056 1.00 65.25 184 ARG A C 1
ATOM 1390 O O . ARG A 1 184 ? 19.061 -18.562 -4.916 1.00 65.25 184 ARG A O 1
ATOM 1397 N N . ALA A 1 185 ? 18.010 -20.411 -5.671 1.00 61.53 185 ALA A N 1
ATOM 1398 C CA . ALA A 1 185 ? 19.099 -20.845 -6.530 1.00 61.53 185 ALA A CA 1
ATOM 1399 C C . ALA A 1 185 ? 19.095 -19.982 -7.801 1.00 61.53 185 ALA A C 1
ATOM 1401 O O . ALA A 1 185 ? 18.033 -19.573 -8.266 1.00 61.53 185 ALA A O 1
ATOM 1402 N N . ASP A 1 186 ? 20.283 -19.674 -8.307 1.00 73.81 186 ASP A N 1
ATOM 1403 C CA . ASP A 1 186 ? 20.503 -19.218 -9.682 1.00 73.81 186 ASP A CA 1
ATOM 1404 C C . ASP A 1 186 ? 19.822 -17.908 -10.113 1.00 73.81 186 ASP A C 1
ATOM 1406 O O . ASP A 1 186 ? 19.643 -17.646 -11.299 1.00 73.81 186 ASP A O 1
ATOM 1410 N N . THR A 1 187 ? 19.522 -17.001 -9.173 1.00 76.06 187 THR A N 1
ATOM 1411 C CA . THR A 1 187 ? 18.985 -15.664 -9.510 1.00 76.06 187 THR A CA 1
ATOM 1412 C C . THR A 1 187 ? 19.902 -14.887 -10.468 1.00 76.06 187 THR A C 1
ATOM 1414 O O . THR A 1 187 ? 19.418 -14.093 -11.273 1.00 76.06 187 THR A O 1
ATOM 1417 N N . GLN A 1 188 ? 21.219 -15.126 -10.418 1.00 78.12 188 GLN A N 1
ATOM 1418 C CA . GLN A 1 188 ? 22.189 -14.541 -11.349 1.00 78.12 188 GLN A CA 1
ATOM 1419 C C . GLN A 1 188 ? 21.972 -14.978 -12.807 1.00 78.12 188 GLN A C 1
ATOM 1421 O O . GLN A 1 188 ? 22.364 -14.256 -13.722 1.00 78.12 188 GLN A O 1
ATOM 1426 N N . GLU A 1 189 ? 21.335 -16.128 -13.029 1.00 80.38 189 GLU A N 1
ATOM 1427 C CA . GLU A 1 189 ? 21.083 -16.699 -14.356 1.00 80.38 189 GLU A CA 1
ATOM 1428 C C . GLU A 1 189 ? 19.753 -16.216 -14.959 1.00 80.38 189 GLU A C 1
ATOM 1430 O O . GLU A 1 189 ? 19.557 -16.276 -16.171 1.00 80.38 189 GLU A O 1
ATOM 1435 N N . GLU A 1 190 ? 18.860 -15.647 -14.143 1.00 79.12 190 GLU A N 1
ATOM 1436 C CA . GLU A 1 190 ? 17.549 -15.124 -14.564 1.00 79.12 190 GLU A CA 1
ATOM 1437 C C . GLU A 1 190 ? 17.610 -13.699 -15.166 1.00 79.12 190 GLU A C 1
ATOM 1439 O O . GLU A 1 190 ? 16.596 -13.133 -15.590 1.00 79.12 190 GLU A O 1
ATOM 1444 N N . GLY A 1 191 ? 18.805 -13.105 -15.237 1.00 79.31 191 GLY A N 1
ATOM 1445 C CA . GLY A 1 191 ? 19.063 -11.814 -15.877 1.00 79.31 191 GLY A CA 1
ATOM 1446 C C . GLY A 1 191 ? 18.862 -10.587 -14.978 1.00 79.31 191 GLY A C 1
ATOM 1447 O O . GLY A 1 191 ? 18.506 -10.672 -13.804 1.00 79.31 191 GLY A O 1
ATOM 1448 N N . PHE A 1 192 ? 19.104 -9.400 -15.549 1.00 79.62 192 PHE A N 1
ATOM 1449 C CA . PHE A 1 192 ? 19.175 -8.131 -14.806 1.00 79.62 192 PHE A CA 1
ATOM 1450 C C . PHE A 1 192 ? 17.944 -7.854 -13.931 1.00 79.62 192 PHE A C 1
ATOM 1452 O O . PHE A 1 192 ? 18.085 -7.451 -12.781 1.00 79.62 192 PHE A O 1
ATOM 1459 N N . ALA A 1 193 ? 16.742 -8.085 -14.463 1.00 74.25 193 ALA A N 1
ATOM 1460 C CA . ALA A 1 193 ? 15.494 -7.830 -13.750 1.00 74.25 193 ALA A CA 1
ATOM 1461 C C . ALA A 1 193 ? 15.381 -8.654 -12.457 1.00 74.25 193 ALA A C 1
ATOM 1463 O O . ALA A 1 193 ? 14.995 -8.116 -11.422 1.00 74.25 193 ALA A O 1
ATOM 1464 N N . ALA A 1 194 ? 15.747 -9.938 -12.509 1.00 77.38 194 ALA A N 1
ATOM 1465 C CA . ALA A 1 194 ? 15.697 -10.832 -11.359 1.00 77.38 194 ALA A CA 1
ATOM 1466 C C . ALA A 1 194 ? 16.753 -10.466 -10.306 1.00 77.38 194 ALA A C 1
ATOM 1468 O O . ALA A 1 194 ? 16.449 -10.426 -9.112 1.00 77.38 194 ALA A O 1
ATOM 1469 N N . VAL A 1 195 ? 17.967 -10.120 -10.746 1.00 82.62 195 VAL A N 1
ATOM 1470 C CA . VAL A 1 195 ? 19.048 -9.657 -9.861 1.00 82.62 195 VAL A CA 1
ATOM 1471 C C . VAL A 1 195 ? 18.670 -8.350 -9.166 1.00 82.62 195 VAL A C 1
ATOM 1473 O O . VAL A 1 195 ? 18.786 -8.254 -7.945 1.00 82.62 195 VAL A O 1
ATOM 1476 N N . PHE A 1 196 ? 18.172 -7.363 -9.918 1.00 83.44 196 PHE A N 1
ATOM 1477 C CA . PHE A 1 196 ? 17.737 -6.079 -9.369 1.00 83.44 196 PHE A CA 1
ATOM 1478 C C . PHE A 1 196 ? 16.624 -6.272 -8.338 1.00 83.44 196 PHE A C 1
ATOM 1480 O O . PHE A 1 196 ? 16.747 -5.813 -7.207 1.00 83.44 196 PHE A O 1
ATOM 1487 N N . ALA A 1 197 ? 15.589 -7.037 -8.689 1.00 78.94 197 ALA A N 1
ATOM 1488 C CA . ALA A 1 197 ? 14.498 -7.365 -7.782 1.00 78.94 197 ALA A CA 1
ATOM 1489 C C . ALA A 1 197 ? 14.979 -7.993 -6.480 1.00 78.94 197 ALA A C 1
ATOM 1491 O O . ALA A 1 197 ? 14.527 -7.626 -5.397 1.00 78.94 197 ALA A O 1
ATOM 1492 N N . ARG A 1 198 ? 15.905 -8.951 -6.585 1.00 83.62 198 ARG A N 1
ATOM 1493 C CA . ARG A 1 198 ? 16.432 -9.645 -5.421 1.00 83.62 198 ARG A CA 1
ATOM 1494 C C . ARG A 1 198 ? 17.253 -8.713 -4.538 1.00 83.62 198 ARG A C 1
ATOM 1496 O O . ARG A 1 198 ? 17.110 -8.780 -3.322 1.00 83.62 198 ARG A O 1
ATOM 1503 N N . ALA A 1 199 ? 18.068 -7.840 -5.126 1.00 85.88 199 ALA A N 1
ATOM 1504 C CA . ALA A 1 199 ? 18.813 -6.830 -4.383 1.00 85.88 199 ALA A CA 1
ATOM 1505 C C . ALA A 1 199 ? 17.870 -5.852 -3.660 1.00 85.88 199 ALA A C 1
ATOM 1507 O O . ALA A 1 199 ? 18.070 -5.574 -2.479 1.00 85.88 199 ALA A O 1
ATOM 1508 N N . THR A 1 200 ? 16.809 -5.395 -4.333 1.00 84.50 200 THR A N 1
ATOM 1509 C CA . THR A 1 200 ? 15.775 -4.540 -3.736 1.00 84.50 200 THR A CA 1
ATOM 1510 C C . THR A 1 200 ? 15.069 -5.243 -2.575 1.00 84.50 200 THR A C 1
ATOM 1512 O O . THR A 1 200 ? 14.997 -4.677 -1.489 1.00 84.50 200 THR A O 1
ATOM 1515 N N . GLU A 1 201 ? 14.634 -6.497 -2.747 1.00 83.31 201 GLU A N 1
ATOM 1516 C CA . GLU A 1 201 ? 14.034 -7.297 -1.668 1.00 83.31 201 GLU A CA 1
ATOM 1517 C C . GLU A 1 201 ? 14.970 -7.438 -0.453 1.00 83.31 201 GLU A C 1
ATOM 1519 O O . GLU A 1 201 ? 14.518 -7.306 0.681 1.00 83.31 201 GLU A O 1
ATOM 1524 N N . ILE A 1 202 ? 16.266 -7.706 -0.674 1.00 86.25 202 ILE A N 1
ATOM 1525 C CA . ILE A 1 202 ? 17.260 -7.835 0.406 1.00 86.25 202 ILE A CA 1
ATOM 1526 C C . ILE A 1 202 ? 17.400 -6.515 1.169 1.00 86.25 202 ILE A C 1
ATOM 1528 O O . ILE A 1 202 ? 17.373 -6.519 2.397 1.00 86.25 202 ILE A O 1
ATOM 1532 N N . ALA A 1 203 ? 17.524 -5.392 0.457 1.00 89.31 203 ALA A N 1
ATOM 1533 C CA . ALA A 1 203 ? 17.650 -4.079 1.082 1.00 89.31 203 ALA A CA 1
ATOM 1534 C C . ALA A 1 203 ? 16.405 -3.719 1.909 1.00 89.31 203 ALA A C 1
ATOM 1536 O O . ALA A 1 203 ? 16.528 -3.273 3.048 1.00 89.31 203 ALA A O 1
ATOM 1537 N N . MET A 1 204 ? 15.209 -3.969 1.369 1.00 88.31 204 MET A N 1
ATOM 1538 C CA . MET A 1 204 ? 13.943 -3.737 2.073 1.00 88.31 204 MET A CA 1
ATOM 1539 C C . MET A 1 204 ? 13.824 -4.598 3.335 1.00 88.31 204 MET A C 1
ATOM 1541 O O . MET A 1 204 ? 13.377 -4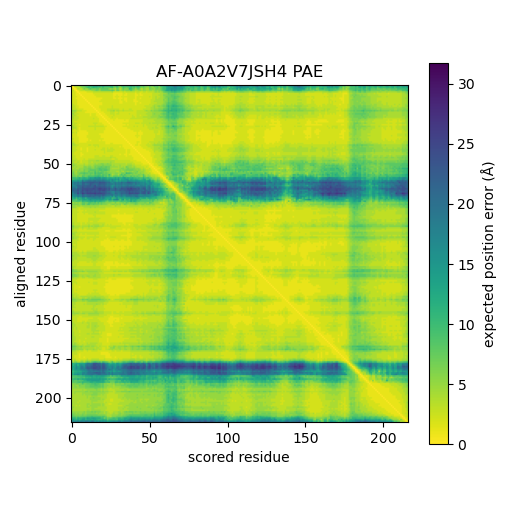.106 4.368 1.00 88.31 204 MET A O 1
ATOM 1545 N N . GLN A 1 205 ? 14.253 -5.864 3.270 1.00 86.94 205 GLN A N 1
ATOM 1546 C CA . GLN A 1 205 ? 14.259 -6.762 4.425 1.00 86.94 205 GLN A CA 1
ATOM 1547 C C . GLN A 1 205 ? 15.227 -6.279 5.511 1.00 86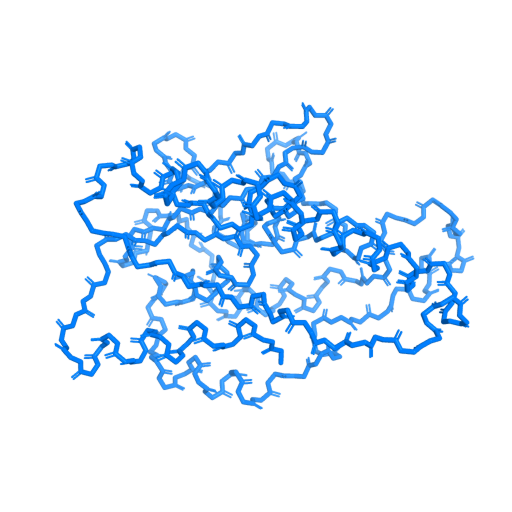.94 205 GLN A C 1
ATOM 1549 O O . GLN A 1 205 ? 14.849 -6.211 6.676 1.00 86.94 205 GLN A O 1
ATOM 1554 N N . ALA A 1 206 ? 16.447 -5.891 5.134 1.00 88.56 206 ALA A N 1
ATOM 1555 C CA . ALA A 1 206 ? 17.428 -5.368 6.080 1.00 88.56 206 ALA A CA 1
ATOM 1556 C C . ALA A 1 206 ? 16.932 -4.080 6.764 1.00 88.56 206 ALA A C 1
ATOM 1558 O O . ALA A 1 206 ? 17.087 -3.923 7.972 1.00 88.56 206 ALA A O 1
ATOM 1559 N N . LEU A 1 207 ? 16.283 -3.175 6.018 1.00 88.69 207 LEU A N 1
ATOM 1560 C CA . LEU A 1 207 ? 15.667 -1.965 6.578 1.00 88.69 207 LEU A CA 1
ATOM 1561 C C . LEU A 1 207 ? 14.518 -2.281 7.542 1.00 88.69 207 LEU A C 1
ATOM 1563 O O . LEU A 1 207 ? 14.376 -1.612 8.566 1.00 88.69 207 LEU A O 1
ATOM 1567 N N . LEU A 1 208 ? 13.695 -3.282 7.221 1.00 89.00 208 LEU A N 1
ATOM 1568 C CA . LEU A 1 208 ? 12.630 -3.749 8.105 1.00 89.00 208 LEU A CA 1
ATOM 1569 C C . LEU A 1 208 ? 13.203 -4.293 9.420 1.00 89.00 208 LEU A C 1
ATOM 1571 O O . LEU A 1 208 ? 12.742 -3.890 10.483 1.00 89.00 208 LEU A O 1
ATOM 1575 N N . GLU A 1 209 ? 14.214 -5.162 9.352 1.00 87.81 209 GLU A N 1
ATOM 1576 C CA . GLU A 1 209 ? 14.869 -5.752 10.528 1.00 87.81 209 GLU A CA 1
ATOM 1577 C C . GLU A 1 209 ? 15.528 -4.687 11.412 1.00 87.81 209 GLU A C 1
ATOM 1579 O O . GLU A 1 209 ? 15.337 -4.699 12.629 1.00 87.81 209 GLU A O 1
ATOM 1584 N N . LEU A 1 210 ? 16.233 -3.725 10.804 1.00 87.94 210 LEU A N 1
ATOM 1585 C CA . LEU A 1 210 ? 16.824 -2.595 11.524 1.00 87.94 210 LEU A CA 1
ATOM 1586 C C . LEU A 1 210 ? 15.761 -1.795 12.268 1.00 87.94 210 LEU A C 1
ATOM 1588 O O . LEU A 1 210 ? 15.915 -1.561 13.463 1.00 87.94 210 LEU A O 1
ATOM 1592 N N . ARG A 1 211 ? 14.660 -1.432 11.600 1.00 85.25 211 ARG A N 1
ATOM 1593 C CA . ARG A 1 211 ? 13.581 -0.721 12.285 1.00 85.25 211 ARG A CA 1
ATOM 1594 C C . ARG A 1 211 ? 12.975 -1.563 13.385 1.00 85.25 211 ARG A C 1
ATOM 1596 O O . ARG A 1 211 ? 12.880 -1.055 14.486 1.00 85.25 211 ARG A O 1
ATOM 1603 N N . LEU A 1 212 ? 12.610 -2.822 13.132 1.00 83.44 212 LEU A N 1
ATOM 1604 C CA . LEU A 1 212 ? 12.021 -3.709 14.145 1.00 83.44 212 LEU A CA 1
ATOM 1605 C C . LEU A 1 212 ? 12.884 -3.823 15.407 1.00 83.44 212 LEU A C 1
ATOM 1607 O O . LEU A 1 212 ? 12.324 -3.836 16.499 1.00 83.44 212 LEU A O 1
ATOM 1611 N N . SER A 1 213 ? 14.214 -3.815 15.271 1.00 83.00 213 SER A N 1
ATOM 1612 C CA . SER A 1 213 ? 15.133 -3.825 16.417 1.00 83.00 213 SER A CA 1
ATOM 1613 C C . SER A 1 213 ? 15.047 -2.580 17.309 1.00 83.00 213 SER A C 1
ATOM 1615 O O . SER A 1 213 ? 15.391 -2.651 18.482 1.00 83.00 213 SER A O 1
ATOM 1617 N N . GLU A 1 214 ? 14.552 -1.451 16.796 1.00 77.88 214 GLU A N 1
ATOM 1618 C CA . GLU A 1 214 ? 14.286 -0.250 17.599 1.00 77.88 214 GLU A CA 1
ATOM 1619 C C . GLU A 1 214 ? 12.979 -0.367 18.411 1.00 77.88 214 GLU A C 1
ATOM 1621 O O . GLU A 1 214 ? 12.739 0.444 19.307 1.00 77.88 214 GLU A O 1
ATOM 1626 N N . TRP A 1 215 ? 12.126 -1.356 18.107 1.00 69.31 215 TRP A N 1
ATOM 1627 C CA . TRP A 1 215 ? 10.810 -1.549 18.738 1.00 69.31 215 TRP A CA 1
ATOM 1628 C C . TRP A 1 215 ? 10.750 -2.715 19.730 1.00 69.31 215 TRP A C 1
ATOM 1630 O O . TRP A 1 215 ? 9.788 -2.779 20.499 1.00 69.31 215 TRP A O 1
ATOM 1640 N N . THR A 1 216 ? 11.722 -3.632 19.699 1.00 58.41 216 THR A N 1
ATOM 1641 C CA . THR A 1 216 ? 11.826 -4.806 20.588 1.00 58.41 216 THR A CA 1
ATOM 1642 C C . THR A 1 216 ? 12.914 -4.619 21.628 1.00 58.41 216 THR A C 1
ATOM 1644 O O . THR A 1 216 ? 12.633 -4.868 22.820 1.00 58.41 216 THR A O 1
#

Sequence (216 aa):
MKGLAHVGVLQALTERGLVPAQIVGTSVGALVGAAWSAGRSIAELRDIAVALRRKDIFAVAHADMAFKRMRSPALFRREPLDLLIHKLVGDRTFQDLHHPLVVNTVDVNSGMQVFWGLDGLDEVPVRDAVFASCALPGYLPPREIRGRFYVDGATVDNLPVGTARILGADMILAVDVSASNAFRADTQEEGFAAVFARATEIAMQALLELRLSEWT

Nearest PDB structures (foldseek):
  5fya-assembly1_B  TM=8.509E-01  e=1.568E-13  Pseudomonas aeruginosa PAO1
  5fya-assembly1_A  TM=8.378E-01  e=6.165E-13  Pseudomonas aeruginosa PAO1
  4kyi-assembly2_C  TM=7.279E-01  e=7.347E-05  Legionella pneumophila subsp. pneumophila str. Philadelphia 1
  4kyi-assembly4_G  TM=7.257E-01  e=3.058E-04  Legionella pneumophila subsp. pneumophila str. Philadelphia 1
  4kyi-assembly3_E  TM=7.180E-01  e=1.013E-03  Legionella pneumophila subsp. pneumophila str. Philadelphia 1

pLDDT: mean 88.37, std 11.78, range [50.31, 98.69]

Mean predicted aligned error: 5.47 Å

Secondary structure (DSSP, 8-state):
-GGGHHHHHHH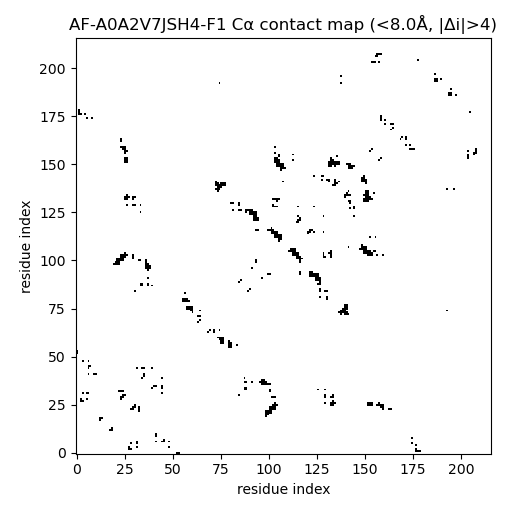HHHTTT---S-EEE-THHHHHHHHHHTT--HHHHHHHHHH--HHHH--B-HHHHHHHGGG-SBSB-SHHHHHHHHHHH-S--GGG-SS-EEEEEEETTT--EEEETSTTSSSS-HHHHHHHHH--TBTSPPEEETTEEEEEGGGT-SS-HHHHHHTT-SS-------------S-GGGS-HHHHHHHHHHHHHHHHHHHHHHTT-

Foldseek 3Di:
DLLLCLLVVCVVCVVVVHDDQEQEAFASSLLLRLLVQLPDDSVNSVVCSVPDDPCLQFPAPVVCCVPVPVNRFAGGDLVSLLVVSCVRRNQDFQVNTNHQYWAWKAQPPPRDIDIARPVPRGRWGSSQSNSLSNAAGRHHHFGDDPNTTIHHRLLQPRWVVVVCVVVPDPDDDTDDSPDDDDPDPPLVVVDDSSVVVVVSSVSSVVNHVVVVVVVD